Protein AF-A0AAD7BFR0-F1 (afdb_monomer)

Structure (mmCIF, N/CA/C/O backbone):
data_AF-A0AAD7BFR0-F1
#
_entry.id   AF-A0AAD7BFR0-F1
#
loop_
_atom_site.group_PDB
_atom_site.id
_atom_site.type_symbol
_atom_site.label_atom_id
_atom_site.label_alt_id
_atom_site.label_comp_id
_atom_site.label_asym_id
_atom_site.label_entity_id
_atom_site.label_seq_id
_atom_site.pdbx_PDB_ins_code
_atom_site.Cartn_x
_atom_site.Cartn_y
_atom_site.Cartn_z
_atom_site.occupancy
_atom_site.B_iso_or_equiv
_atom_site.auth_seq_id
_atom_site.auth_comp_id
_atom_site.auth_asym_id
_atom_site.auth_atom_id
_atom_site.pdbx_PDB_model_num
ATOM 1 N N . MET A 1 1 ? -24.317 -17.342 9.354 1.00 43.53 1 MET A N 1
ATOM 2 C CA . MET A 1 1 ? -25.085 -17.590 10.599 1.00 43.53 1 MET A CA 1
ATOM 3 C C . MET A 1 1 ? -25.913 -16.342 10.914 1.00 43.53 1 MET A C 1
ATOM 5 O O . MET A 1 1 ? -25.327 -15.284 11.089 1.00 43.53 1 MET A O 1
ATOM 9 N N . VAL A 1 2 ? -27.251 -16.396 10.896 1.00 43.66 2 VAL A N 1
ATOM 10 C CA . VAL A 1 2 ? -28.090 -15.191 11.086 1.00 43.66 2 VAL A CA 1
ATOM 11 C C . VAL A 1 2 ? -28.367 -14.989 12.577 1.00 43.66 2 VAL A C 1
ATOM 13 O O . VAL A 1 2 ? -29.248 -15.628 13.149 1.00 43.66 2 VAL A O 1
ATOM 16 N N . LEU A 1 3 ? -27.606 -14.103 13.222 1.00 51.78 3 LEU A N 1
ATOM 17 C CA . LEU A 1 3 ? -27.903 -13.646 14.581 1.00 51.78 3 LEU A CA 1
ATOM 18 C C . LEU A 1 3 ? -29.225 -12.865 14.570 1.00 51.78 3 LEU A C 1
ATOM 20 O O . LEU A 1 3 ? -29.354 -11.820 13.935 1.00 51.78 3 LEU A O 1
ATOM 24 N N . THR A 1 4 ? -30.236 -13.379 15.267 1.00 57.78 4 THR A N 1
ATOM 25 C CA . THR A 1 4 ? -31.529 -12.697 15.395 1.00 57.78 4 THR A CA 1
ATOM 26 C C . THR A 1 4 ? -31.375 -11.405 16.211 1.00 57.78 4 THR A C 1
ATOM 28 O O . THR A 1 4 ? -30.581 -11.338 17.151 1.00 57.78 4 THR A O 1
ATOM 31 N N . ARG A 1 5 ? -32.172 -10.365 15.905 1.00 54.28 5 ARG A N 1
ATOM 32 C CA . ARG A 1 5 ? -32.122 -9.038 16.573 1.00 54.28 5 ARG A CA 1
ATOM 33 C C . ARG A 1 5 ? -32.159 -9.089 18.115 1.00 54.28 5 ARG A C 1
ATOM 35 O O . ARG A 1 5 ? -31.715 -8.146 18.762 1.00 54.28 5 ARG A O 1
ATOM 42 N N . ARG A 1 6 ? -32.691 -10.162 18.717 1.00 55.69 6 ARG A N 1
ATOM 43 C CA . ARG A 1 6 ? -32.723 -10.364 20.179 1.00 55.69 6 ARG A CA 1
ATOM 44 C C . ARG A 1 6 ? -31.381 -10.823 20.759 1.00 55.69 6 ARG A C 1
ATOM 46 O O . ARG A 1 6 ? -31.025 -10.358 21.835 1.00 55.69 6 ARG A O 1
ATOM 53 N N . ALA A 1 7 ? -30.635 -11.672 20.052 1.00 59.72 7 ALA A N 1
ATOM 54 C CA . ALA A 1 7 ? -29.318 -12.137 20.491 1.00 59.72 7 ALA A CA 1
ATOM 55 C C . ALA A 1 7 ? -28.290 -10.993 20.491 1.00 59.72 7 ALA A C 1
ATOM 57 O O . ALA A 1 7 ? -27.501 -10.862 21.421 1.00 59.72 7 ALA A O 1
ATOM 58 N N . HIS A 1 8 ? -28.375 -10.096 19.504 1.00 58.53 8 HIS A N 1
ATOM 59 C CA . HIS A 1 8 ? -27.503 -8.923 19.388 1.00 58.53 8 HIS A CA 1
ATOM 60 C C . HIS A 1 8 ? -27.514 -8.027 20.640 1.00 58.53 8 HIS A C 1
ATOM 62 O O . HIS A 1 8 ? -26.460 -7.696 21.179 1.00 58.53 8 HIS A O 1
ATOM 68 N N . LYS A 1 9 ? -28.710 -7.697 21.146 1.00 60.41 9 LYS A N 1
ATOM 69 C CA . LYS A 1 9 ? -28.891 -6.817 22.313 1.00 60.41 9 LYS A CA 1
ATOM 70 C C . LYS A 1 9 ? -28.371 -7.428 23.620 1.00 60.41 9 LYS A C 1
ATOM 72 O O . LYS A 1 9 ? -28.088 -6.691 24.562 1.00 60.41 9 LYS A O 1
ATOM 77 N N . ALA A 1 10 ? -28.307 -8.759 23.690 1.00 61.97 10 ALA A N 1
ATOM 78 C CA . ALA A 1 10 ? -27.732 -9.481 24.819 1.00 61.97 10 ALA A CA 1
ATOM 79 C C . ALA A 1 10 ? -26.201 -9.491 24.725 1.00 61.97 10 ALA A C 1
ATOM 81 O O . ALA A 1 10 ? -25.536 -9.119 25.682 1.00 61.97 10 ALA A O 1
ATOM 82 N N . ILE A 1 11 ? -25.642 -9.803 23.554 1.00 64.00 11 ILE A N 1
ATOM 83 C CA . ILE A 1 11 ? -24.188 -9.871 23.345 1.00 64.00 11 ILE A CA 1
ATOM 84 C C . ILE A 1 11 ? -23.518 -8.514 23.612 1.00 64.00 11 ILE A C 1
ATOM 86 O O . ILE A 1 11 ? -22.564 -8.446 24.382 1.00 64.00 11 ILE A O 1
ATOM 90 N N . SER A 1 12 ? -24.068 -7.417 23.077 1.00 64.25 12 SER A N 1
ATOM 91 C CA . SER A 1 12 ? -23.489 -6.071 23.240 1.00 64.25 12 SER A CA 1
ATOM 92 C C . SER A 1 12 ? -23.556 -5.514 24.667 1.00 64.25 12 SER A C 1
ATOM 94 O O . SER A 1 12 ? -23.061 -4.423 24.919 1.00 64.25 12 SER A O 1
ATOM 96 N N . ARG A 1 13 ? -24.268 -6.187 25.579 1.00 68.94 13 ARG A N 1
ATOM 97 C CA . ARG A 1 13 ? -24.374 -5.801 26.995 1.00 68.94 13 ARG A CA 1
ATOM 98 C C . ARG A 1 13 ? -23.486 -6.638 27.910 1.00 68.94 13 ARG A C 1
ATOM 100 O O . ARG A 1 13 ? -23.301 -6.247 29.054 1.00 68.94 13 ARG A O 1
ATOM 107 N N . TRP A 1 14 ? -23.013 -7.788 27.436 1.00 76.75 14 TRP A N 1
ATOM 108 C CA . TRP A 1 14 ? -22.333 -8.787 28.262 1.00 76.75 14 TRP A CA 1
ATOM 109 C C . TRP A 1 14 ? -20.856 -8.953 27.909 1.00 76.75 14 TRP A C 1
ATOM 111 O O . TRP A 1 14 ? -20.096 -9.405 28.758 1.00 76.75 14 TRP A O 1
ATOM 121 N N . LEU A 1 15 ? -20.441 -8.583 26.694 1.00 82.31 15 LEU A N 1
ATOM 122 C CA . LEU A 1 15 ? -19.039 -8.639 26.287 1.00 82.31 15 LEU A CA 1
ATOM 123 C C . LEU A 1 15 ? -18.403 -7.240 26.286 1.00 82.31 15 LEU A C 1
ATOM 125 O O . LEU A 1 15 ? -19.016 -6.312 25.748 1.00 82.31 15 LEU A O 1
ATOM 129 N N . PRO A 1 16 ? -17.186 -7.086 26.845 1.00 88.88 16 PRO A N 1
ATOM 130 C CA . PRO A 1 16 ? -16.367 -5.891 26.662 1.00 88.88 16 PRO A CA 1
ATOM 131 C C . PRO A 1 16 ? -16.084 -5.610 25.182 1.00 88.88 16 PRO A C 1
ATOM 133 O O . PRO A 1 16 ? -16.036 -6.529 24.358 1.00 88.88 16 PRO A O 1
ATOM 136 N N . ASN A 1 17 ? -15.861 -4.338 24.843 1.00 84.62 17 ASN A N 1
ATOM 137 C CA . ASN A 1 17 ? -15.559 -3.937 23.468 1.00 84.62 17 ASN A CA 1
ATOM 138 C C . ASN A 1 17 ? -14.261 -4.577 22.958 1.00 84.62 17 ASN A C 1
ATOM 140 O O . ASN A 1 17 ? -14.191 -4.903 21.773 1.00 84.62 17 ASN A O 1
ATOM 144 N N . GLU A 1 18 ? -13.273 -4.806 23.830 1.00 86.56 18 GLU A N 1
ATOM 145 C CA . GLU A 1 18 ? -12.031 -5.490 23.460 1.00 86.56 18 GLU A CA 1
ATOM 146 C C . GLU A 1 18 ? -12.321 -6.920 22.988 1.00 86.56 18 GLU A C 1
ATOM 148 O O . GLU A 1 18 ? -11.915 -7.309 21.898 1.00 86.56 18 GLU A O 1
ATOM 153 N N . THR A 1 19 ? -13.138 -7.670 23.732 1.00 86.94 19 THR A N 1
ATOM 154 C CA . THR A 1 19 ? -13.506 -9.046 23.365 1.00 86.94 19 THR A CA 1
ATOM 155 C C . THR A 1 19 ? -14.311 -9.099 22.066 1.00 86.94 19 THR A C 1
ATOM 157 O O . THR A 1 19 ? -14.138 -10.006 21.256 1.00 86.94 19 THR A O 1
ATOM 160 N N . ILE A 1 20 ? -15.194 -8.124 21.829 1.00 84.56 20 ILE A N 1
ATOM 161 C CA . ILE A 1 20 ? -15.938 -8.040 20.563 1.00 84.56 20 ILE A CA 1
ATOM 162 C C . ILE A 1 20 ? -14.978 -7.752 19.402 1.00 84.56 20 ILE A C 1
ATOM 164 O O . ILE A 1 20 ? -15.105 -8.367 18.348 1.00 84.56 20 ILE A O 1
ATOM 168 N N . THR A 1 21 ? -14.008 -6.861 19.605 1.00 84.00 21 THR A N 1
ATOM 169 C CA . THR A 1 21 ? -12.956 -6.543 18.626 1.00 84.00 21 THR A CA 1
ATOM 170 C C . THR A 1 21 ? -12.149 -7.789 18.264 1.00 84.00 21 THR A C 1
ATOM 172 O O . THR A 1 21 ? -11.999 -8.080 17.081 1.00 84.00 21 THR A O 1
ATOM 175 N N . GLU A 1 22 ? -11.708 -8.571 19.251 1.00 85.56 22 GLU A N 1
ATOM 176 C CA . GLU A 1 22 ? -10.972 -9.826 19.028 1.00 85.56 22 GLU A CA 1
ATOM 177 C C . GLU A 1 22 ? -11.792 -10.845 18.222 1.00 85.56 22 GLU A C 1
ATOM 179 O O . GLU A 1 22 ? -11.291 -11.449 17.274 1.00 85.56 22 GLU A O 1
ATOM 184 N N . ILE A 1 23 ? -13.084 -10.997 18.539 1.00 84.69 23 ILE A N 1
ATOM 185 C CA . ILE A 1 23 ? -13.992 -11.880 17.788 1.00 84.69 23 ILE A CA 1
ATOM 186 C C . ILE A 1 23 ? -14.127 -11.416 16.333 1.00 84.69 23 ILE A C 1
ATOM 188 O O . ILE A 1 23 ? -14.134 -12.238 15.419 1.00 84.69 23 ILE A O 1
ATOM 192 N N . VAL A 1 24 ? -14.247 -10.105 16.110 1.00 84.75 24 VAL A N 1
ATOM 193 C CA . VAL A 1 24 ? -14.344 -9.528 14.765 1.00 84.75 24 VAL A CA 1
ATOM 194 C C . VAL A 1 24 ? -13.047 -9.746 13.986 1.00 84.75 24 VAL A C 1
ATOM 196 O O . VAL A 1 24 ? -13.112 -10.135 12.823 1.00 84.75 24 VAL A O 1
ATOM 199 N N . GLN A 1 25 ? -11.885 -9.546 14.614 1.00 80.50 25 GLN A N 1
ATOM 200 C CA . GLN A 1 25 ? -10.578 -9.778 13.991 1.00 80.50 25 GLN A CA 1
ATOM 201 C C . GLN A 1 25 ? -10.378 -11.243 13.593 1.00 80.50 25 GLN A C 1
ATOM 203 O O . GLN A 1 25 ? -9.805 -11.514 12.542 1.00 80.50 25 GLN A O 1
ATOM 208 N N . ALA A 1 26 ? -10.885 -12.180 14.395 1.00 81.88 26 ALA A N 1
ATOM 209 C CA . ALA A 1 26 ? -10.831 -13.607 14.090 1.00 81.88 26 ALA A CA 1
ATOM 210 C C . ALA A 1 26 ? -11.825 -14.044 12.993 1.00 81.88 26 ALA A C 1
ATOM 212 O O . ALA A 1 26 ? -11.711 -15.152 12.466 1.00 81.88 26 ALA A O 1
ATOM 213 N N . ALA A 1 27 ? -12.818 -13.215 12.654 1.00 81.50 27 ALA A N 1
ATOM 214 C CA . ALA A 1 27 ? -13.827 -13.547 11.655 1.00 81.50 27 ALA A CA 1
ATOM 215 C C . ALA A 1 27 ? -13.325 -13.286 10.218 1.00 81.50 27 ALA A C 1
ATOM 217 O O . ALA A 1 27 ? -12.605 -12.313 9.990 1.00 81.50 27 ALA A O 1
ATOM 218 N N . PRO A 1 28 ? -13.757 -14.077 9.215 1.00 77.12 28 PRO A N 1
ATOM 219 C CA . PRO A 1 28 ? -13.479 -13.794 7.805 1.00 77.12 28 PRO A CA 1
ATOM 220 C C . PRO A 1 28 ? -14.002 -12.417 7.368 1.00 77.12 28 PRO A C 1
ATOM 222 O O . PRO A 1 28 ? -15.049 -11.970 7.842 1.00 77.12 28 PRO A O 1
ATOM 225 N N . ARG A 1 29 ? -13.353 -11.766 6.390 1.00 69.88 29 ARG A N 1
ATOM 226 C CA . ARG A 1 29 ? -13.772 -10.438 5.884 1.00 69.88 29 ARG A CA 1
ATOM 227 C C . ARG A 1 29 ? -15.240 -10.372 5.442 1.00 69.88 29 ARG A C 1
ATOM 229 O O . ARG A 1 29 ? -15.917 -9.379 5.706 1.00 69.88 29 ARG A O 1
ATOM 236 N N . SER A 1 30 ? -15.760 -11.425 4.808 1.00 72.94 30 SER A N 1
ATOM 237 C CA . SER A 1 30 ? -17.178 -11.513 4.415 1.00 72.94 30 SER A CA 1
ATOM 238 C C . SER A 1 30 ? -18.128 -11.419 5.615 1.00 72.94 30 SER A C 1
ATOM 240 O O . SER A 1 30 ? -19.201 -10.807 5.542 1.00 72.94 30 SER A O 1
ATOM 242 N N . ASP A 1 31 ? -17.714 -11.997 6.740 1.00 78.62 31 ASP A N 1
ATOM 243 C CA . ASP A 1 31 ? -18.473 -12.011 7.983 1.00 78.62 31 ASP A CA 1
ATOM 244 C C . ASP A 1 31 ? -18.313 -10.682 8.721 1.00 78.62 31 ASP A C 1
ATOM 246 O O . ASP A 1 31 ? -19.308 -10.144 9.200 1.00 78.62 31 ASP A O 1
ATOM 250 N N . GLN A 1 32 ? -17.121 -10.080 8.717 1.00 80.31 32 GLN A N 1
ATOM 251 C CA . GLN A 1 32 ? -16.894 -8.722 9.226 1.00 80.31 32 GLN A CA 1
ATOM 252 C C . GLN A 1 32 ? -17.794 -7.692 8.516 1.00 80.31 32 GLN A C 1
ATOM 254 O O . GLN A 1 32 ? -18.501 -6.923 9.169 1.00 80.31 32 GLN A O 1
ATOM 259 N N . ALA A 1 33 ? -17.868 -7.731 7.180 1.00 74.50 33 ALA A N 1
ATOM 260 C CA . ALA A 1 33 ? -18.763 -6.870 6.401 1.00 74.50 33 ALA A CA 1
ATOM 261 C C . ALA A 1 33 ? -20.246 -7.101 6.748 1.00 74.50 33 ALA A C 1
ATOM 263 O O . ALA A 1 33 ? -21.051 -6.163 6.789 1.00 74.50 33 ALA A O 1
ATOM 264 N N . SER A 1 34 ? -20.613 -8.349 7.042 1.00 78.12 34 SER A N 1
ATOM 265 C CA . SER A 1 34 ? -21.954 -8.697 7.512 1.00 78.12 34 SER A CA 1
ATOM 266 C C . SER A 1 34 ? -22.220 -8.154 8.923 1.00 78.12 34 SER A C 1
ATOM 268 O O . SER A 1 34 ? -23.307 -7.628 9.176 1.00 78.12 34 SER A O 1
ATOM 270 N N . LEU A 1 35 ? -21.230 -8.199 9.822 1.00 80.50 35 LEU A N 1
ATOM 271 C CA . LEU A 1 35 ? -21.302 -7.663 11.185 1.00 80.50 35 LEU A CA 1
ATOM 272 C C . LEU A 1 35 ? -21.476 -6.137 11.199 1.00 80.50 35 LEU A C 1
ATOM 274 O O . LEU A 1 35 ? -22.292 -5.637 11.977 1.00 80.50 35 LEU A O 1
ATOM 278 N N . CYS A 1 36 ? -20.853 -5.400 10.271 1.00 77.25 36 CYS A N 1
ATOM 279 C CA . CYS A 1 36 ? -21.070 -3.953 10.092 1.00 77.25 36 CYS A CA 1
ATOM 280 C C . CYS A 1 36 ? -22.551 -3.572 9.882 1.00 77.25 36 CYS A C 1
ATOM 282 O O . CYS A 1 36 ? -22.977 -2.448 10.181 1.00 77.25 36 CYS A O 1
ATOM 284 N N . ARG A 1 37 ? -23.362 -4.501 9.357 1.00 77.75 37 ARG A N 1
ATOM 285 C CA . ARG A 1 37 ? -24.797 -4.298 9.099 1.00 77.75 37 ARG A CA 1
ATOM 286 C C . ARG A 1 37 ? -25.678 -4.644 10.302 1.00 77.75 37 ARG A C 1
ATOM 288 O O . ARG A 1 37 ? -26.852 -4.277 10.307 1.00 77.75 37 ARG A O 1
ATOM 295 N N . VAL A 1 38 ? -25.139 -5.319 11.321 1.00 80.62 38 VAL A N 1
ATOM 296 C CA . VAL A 1 38 ? -25.904 -5.808 12.480 1.00 80.62 38 VAL A CA 1
ATOM 297 C C . VAL A 1 38 ? -26.273 -4.672 13.434 1.00 80.62 38 VAL A C 1
ATOM 299 O O . VAL A 1 38 ? -27.424 -4.584 13.865 1.00 80.62 38 VAL A O 1
ATOM 302 N N . SER A 1 39 ? -25.326 -3.792 13.773 1.00 81.94 39 SER A N 1
ATOM 303 C CA . SER A 1 39 ? -25.583 -2.637 14.641 1.00 81.94 39 SER A CA 1
ATOM 304 C C . SER A 1 39 ? -24.537 -1.541 14.509 1.00 81.94 39 SER A C 1
ATOM 306 O O . SER A 1 39 ? -23.470 -1.765 13.949 1.00 81.94 39 SER A O 1
ATOM 308 N N . LYS A 1 40 ? -24.821 -0.373 15.104 1.00 80.00 40 LYS A N 1
ATOM 309 C CA . LYS A 1 40 ? -23.851 0.722 15.208 1.00 80.00 40 LYS A CA 1
ATOM 310 C C . LYS A 1 40 ? -22.571 0.296 15.940 1.00 80.00 40 LYS A C 1
ATOM 312 O O . LYS A 1 40 ? -21.505 0.499 15.401 1.00 80.00 40 LYS A O 1
ATOM 317 N N . LEU A 1 41 ? -22.669 -0.376 17.093 1.00 83.56 41 LEU A N 1
ATOM 318 C CA . LEU A 1 41 ? -21.483 -0.859 17.821 1.00 83.56 41 LEU A CA 1
ATOM 319 C C . LEU A 1 41 ? -20.598 -1.775 16.961 1.00 83.56 41 LEU A C 1
ATOM 321 O O . LEU A 1 41 ? -19.399 -1.554 16.879 1.00 83.56 41 LEU A O 1
ATOM 325 N N . PHE A 1 42 ? -21.183 -2.786 16.306 1.00 82.19 42 PHE A N 1
ATOM 326 C CA . PHE A 1 42 ? -20.401 -3.659 15.430 1.00 82.19 42 PHE A CA 1
ATOM 327 C C . PHE A 1 42 ? -19.837 -2.884 14.250 1.00 82.19 42 PHE A C 1
ATOM 329 O O . PHE A 1 42 ? -18.696 -3.107 13.899 1.00 82.19 42 PHE A O 1
ATOM 336 N N . ARG A 1 43 ? -20.581 -1.941 13.673 1.00 77.25 43 ARG A N 1
ATOM 337 C CA . ARG A 1 43 ? -20.056 -1.060 12.631 1.00 77.25 43 ARG A CA 1
ATOM 338 C C . ARG A 1 43 ? -18.847 -0.255 13.110 1.00 77.25 43 ARG A C 1
ATOM 340 O O . ARG A 1 43 ? -17.822 -0.294 12.448 1.00 77.25 43 ARG A O 1
ATOM 347 N N . ASP A 1 44 ? -18.950 0.406 14.257 1.00 77.44 44 ASP A N 1
ATOM 348 C CA . ASP A 1 44 ? -17.897 1.261 14.812 1.00 77.44 44 ASP A CA 1
ATOM 349 C C . ASP A 1 44 ? -16.628 0.449 15.154 1.00 77.44 44 ASP A C 1
ATOM 351 O O . ASP A 1 44 ? -15.522 0.955 15.002 1.00 77.44 44 ASP A O 1
ATOM 355 N N . LEU A 1 45 ? -16.773 -0.821 15.558 1.00 80.50 45 LEU A N 1
ATOM 356 C CA . LEU A 1 45 ? -15.646 -1.722 15.840 1.00 80.50 45 LEU A CA 1
ATOM 357 C C . LEU A 1 45 ? -15.105 -2.434 14.587 1.00 80.50 45 LEU A C 1
ATOM 359 O O . LEU A 1 45 ? -13.899 -2.594 14.443 1.00 80.50 45 LEU A O 1
ATOM 363 N N . CYS A 1 46 ? -15.980 -2.874 13.677 1.00 77.75 46 CYS A N 1
ATOM 364 C CA . CYS A 1 46 ? -15.611 -3.660 12.497 1.00 77.75 46 CYS A CA 1
ATOM 365 C C . CYS A 1 46 ? -15.071 -2.794 11.365 1.00 77.75 46 CYS A C 1
ATOM 367 O O . CYS A 1 46 ? -14.205 -3.266 10.643 1.00 77.75 46 CYS A O 1
ATOM 369 N N . LEU A 1 47 ? -15.570 -1.567 11.171 1.00 69.00 47 LEU A N 1
ATOM 370 C CA . LEU A 1 47 ? -15.130 -0.718 10.060 1.00 69.00 47 LEU A CA 1
ATOM 371 C C . LEU A 1 47 ? -13.618 -0.438 10.105 1.00 69.00 47 LEU A C 1
ATOM 373 O O . LEU A 1 47 ? -12.973 -0.699 9.090 1.00 69.00 47 LEU A O 1
ATOM 377 N N . PRO A 1 48 ? -13.021 -0.007 11.237 1.00 68.12 48 PRO A N 1
ATOM 378 C CA . PRO A 1 48 ? -11.577 0.202 11.304 1.00 68.12 48 PRO A CA 1
ATOM 379 C C . PRO A 1 48 ? -10.783 -1.068 11.006 1.00 68.12 48 PRO A C 1
ATOM 381 O O . PRO A 1 48 ? -9.724 -0.985 10.410 1.00 68.12 48 PRO A O 1
ATOM 384 N N . ILE A 1 49 ? -11.299 -2.246 11.378 1.00 70.75 49 ILE A N 1
ATOM 385 C CA . ILE A 1 49 ? -10.650 -3.542 11.123 1.00 70.75 49 ILE A CA 1
ATOM 386 C C . ILE A 1 49 ? -10.766 -3.923 9.642 1.00 70.75 49 ILE A C 1
ATOM 388 O O . ILE A 1 49 ? -9.774 -4.289 9.016 1.00 70.75 49 ILE A O 1
ATOM 392 N N . LEU A 1 50 ? -11.970 -3.815 9.079 1.00 66.00 50 LEU A N 1
ATOM 393 C CA . LEU A 1 50 ? -12.296 -4.216 7.713 1.00 66.00 50 LEU A CA 1
ATOM 394 C C . LEU A 1 50 ? -11.547 -3.363 6.684 1.00 66.00 50 LEU A C 1
ATOM 396 O O . LEU A 1 50 ? -11.069 -3.894 5.686 1.00 66.00 50 LEU A O 1
ATOM 400 N N . TYR A 1 51 ? -11.435 -2.059 6.949 1.00 64.38 51 TYR A N 1
ATOM 401 C CA . TYR A 1 51 ? -10.761 -1.090 6.084 1.00 64.38 51 TYR A CA 1
ATOM 402 C C . TYR A 1 51 ? -9.311 -0.815 6.493 1.00 64.38 51 TYR A C 1
ATOM 404 O O . TYR A 1 51 ? -8.639 -0.016 5.845 1.00 64.38 51 TYR A O 1
ATOM 412 N N . ARG A 1 52 ? -8.792 -1.517 7.512 1.00 63.34 52 ARG A N 1
ATOM 413 C CA . ARG A 1 52 ? -7.375 -1.448 7.891 1.00 63.34 52 ARG A CA 1
ATOM 414 C C . ARG A 1 52 ? -6.454 -1.881 6.760 1.00 63.34 52 ARG A C 1
ATOM 416 O O . ARG A 1 52 ? -5.336 -1.389 6.664 1.00 63.34 52 ARG A O 1
ATOM 423 N N . VAL A 1 53 ? -6.909 -2.858 5.980 1.00 61.69 53 VAL A N 1
ATOM 424 C CA . VAL A 1 53 ? -6.213 -3.422 4.827 1.00 61.69 53 VAL A CA 1
ATOM 425 C C . VAL A 1 53 ? -7.213 -3.429 3.678 1.00 61.69 53 VAL A C 1
ATOM 427 O O . VAL A 1 53 ? -8.187 -4.184 3.724 1.00 61.69 53 VAL A O 1
ATOM 430 N N . VAL A 1 54 ? -6.996 -2.592 2.668 1.00 64.31 54 VAL A N 1
ATOM 431 C CA . VAL A 1 54 ? -7.845 -2.537 1.470 1.00 64.31 54 VAL A CA 1
ATOM 432 C C . VAL A 1 54 ? -7.109 -3.193 0.314 1.00 64.31 54 VAL A C 1
ATOM 434 O O . VAL A 1 54 ? -6.027 -2.743 -0.040 1.00 64.31 54 VAL A O 1
ATOM 437 N N . GLU A 1 55 ? -7.701 -4.231 -0.269 1.00 63.16 55 GLU A N 1
ATOM 438 C CA . GLU A 1 55 ? -7.208 -4.874 -1.488 1.00 63.16 55 GLU A CA 1
ATOM 439 C C . GLU A 1 55 ? -7.982 -4.330 -2.686 1.00 63.16 55 GLU A C 1
ATOM 441 O O . GLU A 1 55 ? -9.213 -4.389 -2.727 1.00 63.16 55 GLU A O 1
ATOM 446 N N . LEU A 1 56 ? -7.258 -3.764 -3.644 1.00 62.88 56 LEU A N 1
ATOM 447 C CA . LEU A 1 56 ? -7.815 -3.244 -4.882 1.00 62.88 56 LEU A CA 1
ATOM 448 C C . LEU A 1 56 ? -7.231 -4.034 -6.044 1.00 62.88 56 LEU A C 1
ATOM 450 O O . LEU A 1 56 ? -6.019 -4.047 -6.234 1.00 62.88 56 LEU A O 1
ATOM 454 N N . GLU A 1 57 ? -8.092 -4.651 -6.839 1.00 61.81 57 GLU A N 1
ATOM 455 C CA . GLU A 1 57 ? -7.714 -5.168 -8.150 1.00 61.81 57 GLU A CA 1
ATOM 456 C C . GLU A 1 57 ? -8.137 -4.136 -9.198 1.00 61.81 57 GLU A C 1
ATOM 458 O O . GLU A 1 57 ? -9.310 -3.758 -9.268 1.00 61.81 57 GLU A O 1
ATOM 463 N N . ALA A 1 58 ? -7.176 -3.606 -9.957 1.00 58.66 58 ALA A N 1
ATOM 464 C CA . ALA A 1 58 ? -7.468 -2.710 -11.071 1.00 58.66 58 ALA A CA 1
ATOM 465 C C . ALA A 1 58 ? -7.342 -3.462 -12.392 1.00 58.66 58 ALA A C 1
ATOM 467 O O . ALA A 1 58 ? -6.260 -3.954 -12.721 1.00 58.66 58 ALA A O 1
ATOM 468 N N . ASP A 1 59 ? -8.430 -3.452 -13.160 1.00 62.06 59 ASP A N 1
ATOM 469 C CA . ASP A 1 59 ? -8.478 -3.983 -14.516 1.00 62.06 59 ASP A CA 1
ATOM 470 C C . ASP A 1 59 ? -8.372 -2.859 -15.556 1.00 62.06 59 ASP A C 1
ATOM 472 O O . ASP A 1 59 ? -8.842 -1.735 -15.354 1.00 62.06 59 ASP A O 1
ATOM 476 N N . ALA A 1 60 ? -7.822 -3.176 -16.731 1.00 52.44 60 ALA A N 1
ATOM 477 C CA . ALA A 1 60 ? -7.647 -2.221 -17.830 1.00 52.44 60 ALA A CA 1
ATOM 478 C C . ALA A 1 60 ? -8.957 -1.647 -18.410 1.00 52.44 60 ALA A C 1
ATOM 480 O O . ALA A 1 60 ? -8.928 -0.671 -19.158 1.00 52.44 60 ALA A O 1
ATOM 481 N N . SER A 1 61 ? -10.114 -2.212 -18.051 1.00 53.00 61 SER A N 1
ATOM 482 C CA . SER A 1 61 ? -11.432 -1.672 -18.403 1.00 53.00 61 SER A CA 1
ATOM 483 C C . SER A 1 61 ? -11.888 -0.520 -17.505 1.00 53.00 61 SER A C 1
ATOM 485 O O . SER A 1 61 ? -12.907 0.110 -17.792 1.00 53.00 61 SER A O 1
ATOM 487 N N . VAL A 1 62 ? -11.185 -0.245 -16.403 1.00 49.41 62 VAL A N 1
ATOM 488 C CA . VAL A 1 62 ? -11.634 0.720 -15.400 1.00 49.41 62 VAL A CA 1
ATOM 489 C C . VAL A 1 62 ? -11.121 2.114 -15.764 1.00 49.41 62 VAL A C 1
ATOM 491 O O . VAL A 1 62 ? -10.153 2.622 -15.206 1.00 49.41 62 VAL A O 1
ATOM 494 N N . ALA A 1 63 ? -11.815 2.763 -16.701 1.00 44.81 63 ALA A N 1
ATOM 495 C CA . ALA A 1 63 ? -11.599 4.170 -17.060 1.00 44.81 63 ALA A CA 1
ATOM 496 C C . ALA A 1 63 ? -11.826 5.147 -15.884 1.00 44.81 63 ALA A C 1
ATOM 498 O O . ALA A 1 63 ? -11.526 6.331 -16.007 1.00 44.81 63 ALA A O 1
ATOM 499 N N . ASP A 1 64 ? -12.339 4.656 -14.752 1.00 53.81 64 ASP A N 1
ATOM 500 C CA . ASP A 1 64 ? -12.739 5.466 -13.608 1.00 53.81 64 ASP A CA 1
ATOM 501 C C . ASP A 1 64 ? -12.308 4.820 -12.279 1.00 53.81 64 ASP A C 1
ATOM 503 O O . ASP A 1 64 ? -13.088 4.667 -11.343 1.00 53.81 64 ASP A O 1
ATOM 507 N N . PHE A 1 65 ? -11.044 4.388 -12.183 1.00 51.78 65 PHE A N 1
ATOM 508 C CA . PHE A 1 65 ? -10.525 3.718 -10.980 1.00 51.78 65 PHE A CA 1
ATOM 509 C C . PHE A 1 65 ? -10.660 4.598 -9.728 1.00 51.78 65 PHE A C 1
ATOM 511 O O . PHE A 1 65 ? -10.923 4.099 -8.637 1.00 51.78 65 PHE A O 1
ATOM 518 N N . GLY A 1 66 ? -10.576 5.925 -9.890 1.00 47.75 66 GLY A N 1
ATOM 519 C CA . GLY A 1 66 ? -10.910 6.881 -8.834 1.00 47.75 66 GLY A CA 1
ATOM 520 C C . GLY A 1 66 ? -12.347 6.719 -8.341 1.00 47.75 66 GLY A C 1
ATOM 521 O O . GLY A 1 66 ? -12.570 6.644 -7.136 1.00 47.75 66 GLY A O 1
ATOM 522 N N . ALA A 1 67 ? -13.307 6.560 -9.254 1.00 49.31 67 ALA A N 1
ATOM 523 C CA . ALA A 1 67 ? -14.681 6.243 -8.902 1.00 49.31 67 ALA A CA 1
ATOM 524 C C . ALA A 1 67 ? -14.811 4.851 -8.276 1.00 49.31 67 ALA A C 1
ATOM 526 O O . ALA A 1 67 ? -15.608 4.736 -7.370 1.00 49.31 67 ALA A O 1
ATOM 527 N N . THR A 1 68 ? -14.032 3.829 -8.652 1.00 53.81 68 THR A N 1
ATOM 528 C CA . THR A 1 68 ? -14.087 2.488 -8.023 1.00 53.81 68 THR A CA 1
ATOM 529 C C . THR A 1 68 ? -13.532 2.466 -6.595 1.00 53.81 68 THR A C 1
ATOM 531 O O . THR A 1 68 ? -14.142 1.880 -5.699 1.00 53.81 68 THR A O 1
ATOM 534 N N . VAL A 1 69 ? -12.416 3.159 -6.346 1.00 50.12 69 VAL A N 1
ATOM 535 C CA . VAL A 1 69 ? -11.859 3.351 -4.994 1.00 50.12 69 VAL A CA 1
ATOM 536 C C . VAL A 1 69 ? -12.845 4.118 -4.111 1.00 50.12 69 VAL A C 1
ATOM 538 O O . VAL A 1 69 ? -13.052 3.750 -2.957 1.00 50.12 69 VAL A O 1
ATOM 541 N N . LEU A 1 70 ? -13.518 5.131 -4.668 1.00 48.75 70 LEU A N 1
ATOM 542 C CA . LEU A 1 70 ? -14.541 5.916 -3.971 1.00 48.75 70 LEU A CA 1
ATOM 543 C C . LEU A 1 70 ? -15.906 5.191 -3.875 1.00 48.75 70 LEU A C 1
ATOM 545 O O . LEU A 1 70 ? -16.621 5.356 -2.890 1.00 48.75 70 LEU A O 1
ATOM 549 N N . SER A 1 71 ? -16.272 4.353 -4.852 1.00 47.81 71 SER A N 1
ATOM 550 C CA . SER A 1 71 ? -17.543 3.608 -4.939 1.00 47.81 71 SER A CA 1
ATOM 551 C C . SER A 1 71 ? -17.514 2.283 -4.197 1.00 47.81 71 SER A C 1
ATOM 553 O O . SER A 1 71 ? -18.569 1.704 -3.959 1.00 47.81 71 SER A O 1
ATOM 555 N N . ASN A 1 72 ? -16.345 1.852 -3.723 1.00 50.91 72 ASN A N 1
ATOM 556 C CA . ASN A 1 72 ? -16.249 1.006 -2.538 1.00 50.91 72 ASN A CA 1
ATOM 557 C C . ASN A 1 72 ? -16.675 1.774 -1.257 1.00 50.91 72 ASN A C 1
ATOM 559 O O . ASN A 1 72 ? -16.218 1.453 -0.169 1.00 50.91 72 ASN A O 1
ATOM 563 N N . ALA A 1 73 ? -17.525 2.809 -1.385 1.00 39.22 73 ALA A N 1
ATOM 564 C CA . ALA A 1 73 ? -18.743 3.170 -0.631 1.00 39.22 73 ALA A CA 1
ATOM 565 C C . ALA A 1 73 ? -18.754 3.076 0.907 1.00 39.22 73 ALA A C 1
ATOM 567 O O . ALA A 1 73 ? -19.814 3.142 1.527 1.00 39.22 73 ALA A O 1
ATOM 568 N N . ALA A 1 74 ? -17.600 2.982 1.548 1.00 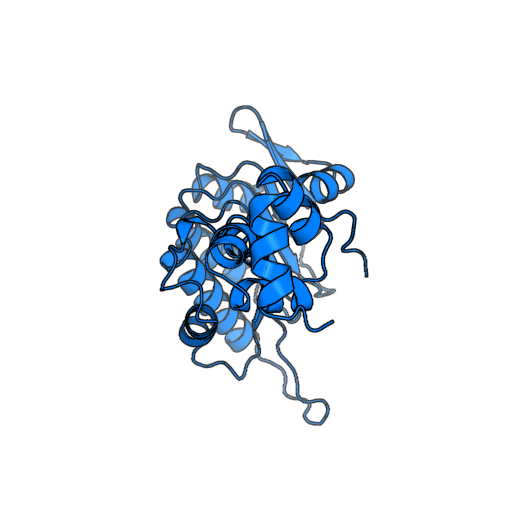43.19 74 ALA A N 1
ATOM 569 C CA . ALA A 1 74 ? -17.443 3.124 2.991 1.00 43.19 74 ALA A CA 1
ATOM 570 C C . ALA A 1 74 ? -16.336 4.115 3.368 1.00 43.19 74 ALA A C 1
ATOM 572 O O . ALA A 1 74 ? -16.240 4.498 4.530 1.00 43.19 74 ALA A O 1
ATOM 573 N N . LEU A 1 75 ? -15.534 4.556 2.395 1.00 47.25 75 LEU A N 1
ATOM 574 C CA . LEU A 1 75 ? -14.398 5.447 2.614 1.00 47.25 75 LEU A CA 1
ATOM 575 C C . LEU A 1 75 ? -14.801 6.929 2.723 1.00 47.25 75 LEU A C 1
ATOM 577 O O . LEU A 1 75 ? -14.156 7.682 3.442 1.00 47.25 75 LEU A O 1
ATOM 581 N N . THR A 1 76 ? -15.890 7.355 2.076 1.00 45.84 76 THR A N 1
ATOM 582 C CA . THR A 1 76 ? -16.315 8.769 2.063 1.00 45.84 76 THR A CA 1
ATOM 583 C C . THR A 1 76 ? -17.164 9.183 3.268 1.00 45.84 76 THR A C 1
ATOM 585 O O . THR A 1 76 ? -17.107 10.340 3.669 1.00 45.84 76 THR A O 1
ATOM 588 N N . ASP A 1 77 ? -17.919 8.257 3.872 1.00 41.81 77 ASP A N 1
ATOM 589 C CA . ASP A 1 77 ? -18.861 8.574 4.963 1.00 41.81 77 ASP A CA 1
ATOM 590 C C . ASP A 1 77 ? -18.256 8.433 6.374 1.00 41.81 77 ASP A C 1
ATOM 592 O O . ASP A 1 77 ? -18.833 8.938 7.338 1.00 41.81 77 ASP A O 1
ATOM 596 N N . TYR A 1 78 ? -17.110 7.754 6.521 1.00 46.16 78 TYR A N 1
ATOM 597 C CA . TYR A 1 78 ? -16.553 7.369 7.831 1.00 46.16 78 TYR A CA 1
ATOM 598 C C . TYR A 1 78 ? -15.111 7.831 8.093 1.00 46.16 78 TYR A C 1
ATOM 600 O O . TYR A 1 78 ? -14.553 7.501 9.137 1.00 46.16 78 TYR A O 1
ATOM 608 N N . GLY A 1 79 ? -14.552 8.660 7.207 1.00 50.03 79 GLY A N 1
ATOM 609 C CA . GLY A 1 79 ? -13.215 9.234 7.353 1.00 50.03 79 GLY A CA 1
ATOM 610 C C . GLY A 1 79 ? -12.138 8.334 6.750 1.00 50.03 79 GLY A C 1
ATOM 611 O O . GLY A 1 79 ? -11.917 7.209 7.189 1.00 50.03 79 GLY A O 1
ATOM 612 N N . LEU A 1 80 ? -11.445 8.868 5.746 1.00 53.22 80 LEU A N 1
ATOM 613 C CA . LEU A 1 80 ? -10.322 8.238 5.039 1.00 53.22 80 LEU A CA 1
ATOM 614 C C . LEU A 1 80 ? -9.113 7.970 5.964 1.00 53.22 80 LEU A C 1
ATOM 616 O O . LEU A 1 80 ? -8.213 7.216 5.608 1.00 53.22 80 LEU A O 1
ATOM 620 N N . ASP A 1 81 ? -9.135 8.535 7.174 1.00 55.19 81 ASP A N 1
ATOM 621 C CA . ASP A 1 81 ? -8.074 8.478 8.183 1.00 55.19 81 ASP A CA 1
ATOM 622 C C . ASP A 1 81 ? -7.908 7.094 8.836 1.00 55.19 81 ASP A C 1
ATOM 624 O O . ASP A 1 81 ? -6.885 6.831 9.462 1.00 55.19 81 ASP A O 1
ATOM 628 N N . ALA A 1 82 ? -8.899 6.200 8.714 1.00 54.28 82 ALA A N 1
ATOM 629 C CA . ALA A 1 82 ? -8.848 4.862 9.316 1.00 54.28 82 ALA A CA 1
ATOM 630 C C . ALA A 1 82 ? -8.099 3.818 8.461 1.00 54.28 82 ALA A C 1
ATOM 632 O O . ALA A 1 82 ? -7.859 2.701 8.926 1.00 54.28 82 ALA A O 1
ATOM 633 N N . VAL A 1 83 ? -7.751 4.148 7.212 1.00 56.41 83 VAL A N 1
ATOM 634 C CA . VAL A 1 83 ? -7.048 3.229 6.308 1.00 56.41 83 VAL A CA 1
ATOM 635 C C . VAL A 1 83 ? -5.552 3.276 6.590 1.00 56.41 83 VAL A C 1
ATOM 637 O O . VAL A 1 83 ? -4.856 4.212 6.204 1.00 56.41 83 VAL A O 1
ATOM 640 N N . GLU A 1 84 ? -5.042 2.240 7.251 1.00 61.25 84 GLU A N 1
ATOM 641 C CA . GLU A 1 84 ? -3.617 2.143 7.577 1.00 61.25 84 GLU A CA 1
ATOM 642 C C . GLU A 1 84 ? -2.810 1.449 6.474 1.00 61.25 84 GLU A C 1
ATOM 644 O O . GLU A 1 84 ? -1.673 1.838 6.216 1.00 61.25 84 GLU A O 1
ATOM 649 N N . ASN A 1 85 ? -3.374 0.434 5.815 1.00 58.69 85 ASN A N 1
ATOM 650 C CA . ASN A 1 85 ? -2.671 -0.391 4.838 1.00 58.69 85 ASN A CA 1
ATOM 651 C C . ASN A 1 85 ? -3.502 -0.560 3.563 1.00 58.69 85 ASN A C 1
ATOM 653 O O . ASN A 1 85 ? -4.700 -0.845 3.603 1.00 58.69 85 ASN A O 1
ATOM 657 N N . ILE A 1 86 ? -2.849 -0.428 2.416 1.00 63.78 86 ILE A N 1
ATOM 658 C CA . ILE A 1 86 ? -3.465 -0.596 1.104 1.00 63.78 86 ILE A CA 1
ATOM 659 C C . ILE A 1 86 ? -2.612 -1.556 0.297 1.00 63.78 86 ILE A C 1
ATOM 661 O O . ILE A 1 86 ? -1.403 -1.371 0.170 1.00 63.78 86 ILE A O 1
ATOM 665 N N . PHE A 1 87 ? -3.266 -2.554 -0.277 1.00 59.31 87 PHE A N 1
ATOM 666 C CA . PHE A 1 87 ? -2.715 -3.458 -1.264 1.00 59.31 87 PHE A CA 1
ATOM 667 C C . PHE A 1 87 ? -3.415 -3.220 -2.598 1.00 59.31 87 PHE A C 1
ATOM 669 O O . PHE A 1 87 ? -4.642 -3.211 -2.674 1.00 59.31 87 PHE A O 1
ATOM 676 N N . VAL A 1 88 ? -2.646 -3.040 -3.663 1.00 63.81 88 VAL A N 1
ATOM 677 C CA . VAL A 1 88 ? -3.189 -2.893 -5.009 1.00 63.81 88 VAL A CA 1
ATOM 678 C C . VAL A 1 88 ? -2.533 -3.890 -5.945 1.00 63.81 88 VAL A C 1
ATOM 680 O O . VAL A 1 88 ? -1.343 -3.787 -6.236 1.00 63.81 88 VAL A O 1
ATOM 683 N N . GLY A 1 89 ? -3.330 -4.826 -6.448 1.00 57.56 89 GLY A N 1
ATOM 684 C CA . GLY A 1 89 ? -2.987 -5.661 -7.588 1.00 57.56 89 GLY A CA 1
ATOM 685 C C . GLY A 1 89 ? -3.381 -4.956 -8.882 1.00 57.56 89 GLY A C 1
ATOM 686 O O . GLY A 1 89 ? -4.557 -4.716 -9.140 1.00 57.56 89 GLY A O 1
ATOM 687 N N . LEU A 1 90 ? -2.404 -4.621 -9.715 1.00 60.22 90 LEU A N 1
ATOM 688 C CA . LEU A 1 90 ? -2.628 -4.090 -11.055 1.00 60.22 90 LEU A CA 1
ATOM 689 C C . LEU A 1 90 ? -2.440 -5.221 -12.053 1.00 60.22 90 LEU A C 1
ATOM 691 O O . LEU A 1 90 ? -1.309 -5.614 -12.355 1.00 60.22 90 LEU A O 1
ATOM 695 N N . LYS A 1 91 ? -3.559 -5.763 -12.534 1.00 53.91 91 LYS A N 1
ATOM 696 C CA . LYS A 1 91 ? -3.585 -6.861 -13.494 1.00 53.91 91 LYS A CA 1
ATOM 697 C C . LYS A 1 91 ? -4.229 -6.363 -14.775 1.00 53.91 91 LYS A C 1
ATOM 699 O O . LYS A 1 91 ? -5.423 -6.079 -14.807 1.00 53.91 91 LYS A O 1
ATOM 704 N N . ALA A 1 92 ? -3.465 -6.265 -15.858 1.00 48.09 92 ALA A N 1
ATOM 705 C CA . ALA A 1 92 ? -4.093 -6.044 -17.145 1.00 48.09 92 ALA A CA 1
ATOM 706 C C . ALA A 1 92 ? -4.667 -7.396 -17.583 1.00 48.09 92 ALA A C 1
ATOM 708 O O . ALA A 1 92 ? -3.961 -8.245 -18.117 1.00 48.09 92 ALA A O 1
ATOM 709 N N . MET A 1 93 ? -5.957 -7.653 -17.329 1.00 38.09 93 MET A N 1
ATOM 710 C CA . MET A 1 93 ? -6.602 -8.810 -17.951 1.00 38.09 93 MET A CA 1
ATOM 711 C C . MET A 1 93 ? -6.511 -8.660 -19.473 1.00 38.09 93 MET A C 1
ATOM 713 O O . MET A 1 93 ? -7.267 -7.913 -20.091 1.00 38.09 93 MET A O 1
ATOM 717 N N . ILE A 1 94 ? -5.581 -9.399 -20.075 1.00 40.25 94 ILE A N 1
ATOM 718 C CA . ILE A 1 94 ? -5.635 -9.771 -21.481 1.00 40.25 94 ILE A CA 1
ATOM 719 C C . ILE A 1 94 ? -6.813 -10.750 -21.575 1.00 40.25 94 ILE A C 1
ATOM 721 O O . ILE A 1 94 ? -6.772 -11.796 -20.917 1.00 40.25 94 ILE A O 1
ATOM 725 N N . PRO A 1 95 ? -7.892 -10.441 -22.318 1.00 40.78 95 PRO A N 1
ATOM 726 C CA . PRO A 1 95 ? -8.930 -11.425 -22.587 1.00 40.78 95 PRO A CA 1
ATOM 727 C C . PRO A 1 95 ? -8.257 -12.663 -23.177 1.00 40.78 95 PRO A C 1
ATOM 729 O O . PRO A 1 95 ? -7.488 -12.535 -24.130 1.00 40.78 95 PRO A O 1
ATOM 732 N N . SER A 1 96 ? -8.542 -13.847 -22.631 1.00 40.34 96 SER A N 1
ATOM 733 C CA . SER A 1 96 ? -7.932 -15.127 -23.036 1.00 40.34 96 SER A CA 1
ATOM 734 C C . SER A 1 96 ? -8.013 -15.415 -24.540 1.00 40.34 96 SER A C 1
ATOM 736 O O . SER A 1 96 ? -7.282 -16.261 -25.051 1.00 40.34 96 SER A O 1
ATOM 738 N N . ASP A 1 97 ? -8.879 -14.686 -25.244 1.00 40.81 97 ASP A N 1
ATOM 739 C CA . ASP A 1 97 ? -9.296 -14.960 -26.610 1.00 40.81 97 ASP A CA 1
ATOM 740 C C . ASP A 1 97 ? -8.730 -13.949 -27.625 1.00 40.81 97 ASP A C 1
ATOM 742 O O . ASP A 1 97 ? -9.022 -14.048 -28.818 1.00 40.81 97 ASP A O 1
ATOM 746 N N . VAL A 1 98 ? -7.914 -12.976 -27.192 1.00 38.38 98 VAL A N 1
ATOM 747 C CA . VAL A 1 98 ? -7.307 -11.985 -28.093 1.00 38.38 98 VAL A CA 1
ATOM 748 C C . VAL A 1 98 ? -5.835 -11.766 -27.729 1.00 38.38 98 VAL A C 1
ATOM 750 O O . VAL A 1 98 ? -5.552 -11.320 -26.619 1.00 38.38 98 VAL A O 1
ATOM 753 N N . PRO A 1 99 ? -4.875 -11.996 -28.649 1.00 37.62 99 PRO A N 1
ATOM 754 C CA . PRO A 1 99 ? -3.476 -11.638 -28.450 1.00 37.62 99 PRO A CA 1
ATOM 755 C C . PRO A 1 99 ? -3.332 -10.123 -28.636 1.00 37.62 99 PRO A C 1
ATOM 757 O O . PRO A 1 99 ? -2.731 -9.644 -29.595 1.00 37.62 99 PRO A O 1
ATOM 760 N N . PHE A 1 100 ? -3.959 -9.346 -27.758 1.00 40.66 100 PHE A N 1
ATOM 761 C CA . PHE A 1 100 ? -3.689 -7.926 -27.675 1.00 40.66 100 PHE A CA 1
ATOM 762 C C . PHE A 1 100 ? -2.447 -7.772 -26.810 1.00 40.66 100 PHE A C 1
ATOM 764 O O . PHE A 1 100 ? -2.455 -8.074 -25.620 1.00 40.66 100 PHE A O 1
ATOM 771 N N . ILE A 1 101 ? -1.364 -7.325 -27.438 1.00 43.94 101 ILE A N 1
ATOM 772 C CA . ILE A 1 101 ? -0.212 -6.770 -26.739 1.00 43.94 101 ILE A CA 1
ATOM 773 C C . ILE A 1 101 ? -0.784 -5.627 -25.897 1.00 43.94 101 ILE A C 1
ATOM 775 O O . ILE A 1 101 ? -1.179 -4.601 -26.454 1.00 43.94 101 ILE A O 1
ATOM 779 N N . CYS A 1 102 ? -0.915 -5.816 -24.581 1.00 48.72 102 CYS A N 1
ATOM 780 C CA . CYS A 1 102 ? -1.174 -4.689 -23.699 1.00 48.72 102 CYS A CA 1
ATOM 781 C C . CYS A 1 102 ? 0.033 -3.765 -23.873 1.00 48.72 102 CYS A C 1
ATOM 783 O O . CYS A 1 102 ? 1.151 -4.134 -23.520 1.00 48.72 102 CYS A O 1
ATOM 785 N N . SER A 1 103 ? -0.145 -2.634 -24.557 1.00 58.38 103 SER A N 1
ATOM 786 C CA . SER A 1 103 ? 0.962 -1.706 -24.759 1.00 58.38 103 SER A CA 1
ATOM 787 C C . SER A 1 103 ? 1.352 -1.151 -23.395 1.00 58.38 103 SER A C 1
ATOM 789 O O . SER A 1 103 ? 0.458 -0.760 -22.639 1.00 58.38 103 SER A O 1
ATOM 791 N N . ASN A 1 104 ? 2.651 -1.076 -23.100 1.00 63.72 104 ASN A N 1
ATOM 792 C CA . ASN A 1 104 ? 3.169 -0.532 -21.839 1.00 63.72 104 ASN A CA 1
ATOM 793 C C . ASN A 1 104 ? 2.481 0.798 -21.456 1.00 63.72 104 ASN A C 1
ATOM 795 O O . ASN A 1 104 ? 2.069 0.952 -20.313 1.00 63.72 104 ASN A O 1
ATOM 799 N N . ASP A 1 105 ? 2.168 1.654 -22.439 1.00 66.12 105 ASP A N 1
ATOM 800 C CA . ASP A 1 105 ? 1.413 2.907 -22.283 1.00 66.12 105 ASP A CA 1
ATOM 801 C C . ASP A 1 105 ? 0.073 2.794 -21.525 1.00 66.12 105 ASP A C 1
ATOM 803 O O . ASP A 1 105 ? -0.358 3.750 -20.880 1.00 66.12 105 ASP A O 1
ATOM 807 N N . ILE A 1 106 ? -0.648 1.672 -21.645 1.00 66.81 106 ILE A N 1
ATOM 808 C CA . ILE A 1 106 ? -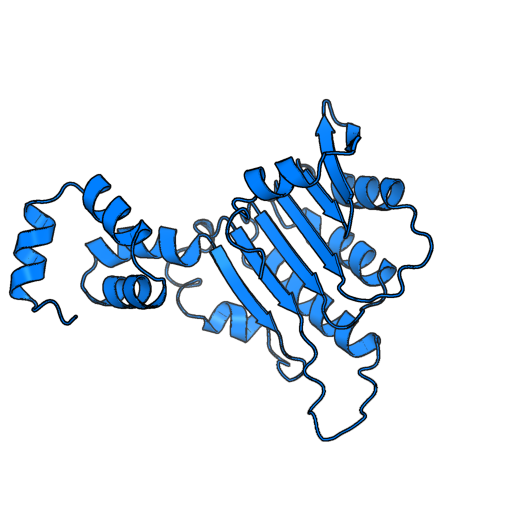1.931 1.467 -20.951 1.00 66.81 106 ILE A CA 1
ATOM 809 C C . ILE A 1 106 ? -1.667 1.102 -19.490 1.00 66.81 106 ILE A C 1
ATOM 811 O O . ILE A 1 106 ? -2.299 1.674 -18.601 1.00 66.81 106 ILE A O 1
ATOM 815 N N . CYS A 1 107 ? -0.709 0.206 -19.241 1.00 67.81 107 CYS A N 1
ATOM 816 C CA . CYS A 1 107 ? -0.290 -0.165 -17.890 1.00 67.81 107 CYS A CA 1
ATOM 817 C C . CYS A 1 107 ? 0.258 1.051 -17.130 1.00 67.81 107 CYS A C 1
ATOM 819 O O . CYS A 1 107 ? -0.137 1.279 -15.987 1.00 67.81 107 CYS A O 1
ATOM 821 N N . ASP A 1 108 ? 1.071 1.880 -17.793 1.00 71.44 108 ASP A N 1
ATOM 822 C CA . ASP A 1 108 ? 1.610 3.128 -17.243 1.00 71.44 108 ASP A CA 1
ATOM 823 C C . ASP A 1 108 ? 0.478 4.091 -16.845 1.00 71.44 108 ASP A C 1
ATOM 825 O O . ASP A 1 108 ? 0.446 4.592 -15.723 1.00 71.44 108 ASP A O 1
ATOM 829 N N . LYS A 1 109 ? -0.519 4.302 -17.717 1.00 74.62 109 LYS A N 1
ATOM 830 C CA . LYS A 1 109 ? -1.663 5.187 -17.422 1.00 74.62 109 LYS A CA 1
ATOM 831 C C . LYS A 1 109 ? -2.516 4.696 -16.257 1.00 74.62 109 LYS A C 1
ATOM 833 O O . LYS A 1 109 ? -2.939 5.515 -15.440 1.00 74.62 109 LYS A O 1
ATOM 838 N N . ILE A 1 110 ? -2.784 3.391 -16.187 1.00 71.94 110 ILE A N 1
ATOM 839 C CA . ILE A 1 110 ? -3.561 2.797 -15.091 1.00 71.94 110 ILE A CA 1
ATOM 840 C C . ILE A 1 110 ? -2.799 2.966 -13.783 1.00 71.94 110 ILE A C 1
ATOM 842 O O . ILE A 1 110 ? -3.355 3.498 -12.823 1.00 71.94 110 ILE A O 1
ATOM 846 N N . PHE A 1 111 ? -1.519 2.586 -13.764 1.00 78.69 111 PHE A N 1
ATOM 847 C CA . PHE A 1 111 ? -0.645 2.781 -12.613 1.00 78.69 111 PHE A CA 1
ATOM 848 C C . PHE A 1 111 ? -0.661 4.238 -12.147 1.00 78.69 111 PHE A C 1
ATOM 850 O O . PHE A 1 111 ? -0.919 4.524 -10.975 1.00 78.69 111 PHE A O 1
ATOM 857 N N . SER A 1 112 ? -0.465 5.170 -13.080 1.00 80.75 112 SER A N 1
ATOM 858 C CA . SER A 1 112 ? -0.439 6.590 -12.773 1.00 80.75 112 SER A CA 1
ATOM 859 C C . SER A 1 112 ? -1.752 7.089 -12.175 1.00 80.75 112 SER A C 1
ATOM 861 O O . SER A 1 112 ? -1.731 7.810 -11.175 1.00 80.75 112 SER A O 1
ATOM 863 N N . ALA A 1 113 ? -2.891 6.695 -12.745 1.00 77.56 113 ALA A N 1
ATOM 864 C CA . ALA A 1 113 ? -4.210 7.081 -12.251 1.00 77.56 113 ALA A CA 1
ATOM 865 C C . ALA A 1 113 ? -4.503 6.499 -10.858 1.00 77.56 113 ALA A C 1
ATOM 867 O O . ALA A 1 113 ? -5.037 7.196 -9.994 1.00 77.56 113 ALA A O 1
ATOM 868 N N . VAL A 1 114 ? -4.120 5.241 -10.626 1.00 77.25 114 VAL A N 1
ATOM 869 C CA . VAL A 1 114 ? -4.268 4.546 -9.341 1.00 77.25 114 VAL A CA 1
ATOM 870 C C . VAL A 1 114 ? -3.483 5.273 -8.256 1.00 77.25 114 VAL A C 1
ATOM 872 O O . VAL A 1 114 ? -4.065 5.710 -7.265 1.00 77.25 114 VAL A O 1
ATOM 875 N N . VAL A 1 115 ? -2.175 5.449 -8.450 1.00 82.50 115 VAL A N 1
ATOM 876 C CA . VAL A 1 115 ? -1.297 6.059 -7.444 1.00 82.50 115 VAL A CA 1
ATOM 877 C C . VAL A 1 115 ? -1.682 7.518 -7.192 1.00 82.50 115 VAL A C 1
ATOM 879 O O . VAL A 1 115 ? -1.729 7.951 -6.040 1.00 82.50 115 VAL A O 1
ATOM 882 N N . ASP A 1 116 ? -2.029 8.268 -8.241 1.00 84.69 116 ASP A N 1
ATOM 883 C CA . ASP A 1 116 ? -2.501 9.648 -8.109 1.00 84.69 116 ASP A CA 1
ATOM 884 C C . ASP A 1 116 ? -3.804 9.715 -7.294 1.00 84.69 116 ASP A C 1
ATOM 886 O O . ASP A 1 116 ? -3.895 10.517 -6.363 1.00 84.69 116 ASP A O 1
ATOM 890 N N . SER A 1 117 ? -4.767 8.827 -7.558 1.00 78.94 117 SER A N 1
ATOM 891 C CA . SER A 1 117 ? -6.020 8.743 -6.799 1.00 78.94 117 SER A CA 1
ATOM 892 C C . SER A 1 117 ? -5.792 8.372 -5.330 1.00 78.94 117 SER A C 1
ATOM 894 O O . SER A 1 117 ? -6.320 9.042 -4.440 1.00 78.94 117 SER A O 1
ATOM 896 N N . LEU A 1 118 ? -4.969 7.356 -5.053 1.00 81.44 118 LEU A N 1
ATOM 897 C CA . LEU A 1 118 ? -4.638 6.947 -3.684 1.00 81.44 118 LEU A CA 1
ATOM 898 C C . LEU A 1 118 ? -3.968 8.085 -2.917 1.00 81.44 118 LEU A C 1
ATOM 900 O O . LEU A 1 118 ? -4.357 8.379 -1.794 1.00 81.44 118 LEU A O 1
ATOM 904 N N . SER A 1 119 ? -3.025 8.782 -3.550 1.00 85.56 119 SER A N 1
ATOM 905 C CA . SER A 1 119 ? -2.299 9.890 -2.924 1.00 85.56 119 SER A CA 1
ATOM 906 C C . SER A 1 119 ? -3.201 11.067 -2.537 1.00 85.56 119 SER A C 1
ATOM 908 O O . SER A 1 119 ? -2.931 11.761 -1.562 1.00 85.56 119 SER A O 1
ATOM 910 N N . ARG A 1 120 ? -4.282 11.303 -3.295 1.00 82.38 120 ARG A N 1
ATOM 911 C CA . ARG A 1 120 ? -5.236 12.393 -3.036 1.00 82.38 120 ARG A CA 1
ATOM 912 C C . ARG A 1 120 ? -6.286 12.016 -2.003 1.00 82.38 120 ARG A C 1
ATOM 914 O O . ARG A 1 120 ? -6.699 12.872 -1.230 1.00 82.38 120 ARG A O 1
ATOM 921 N N . ASN A 1 121 ? -6.735 10.765 -2.025 1.00 76.06 121 ASN A N 1
ATOM 922 C CA . ASN A 1 121 ? -7.845 10.317 -1.192 1.00 76.06 121 ASN A CA 1
ATOM 923 C C . ASN A 1 121 ? -7.377 9.688 0.125 1.00 76.06 121 ASN A C 1
ATOM 925 O O . ASN A 1 121 ? -8.106 9.725 1.103 1.00 76.06 121 ASN A O 1
ATOM 929 N N . LEU A 1 122 ? -6.176 9.118 0.186 1.00 79.38 122 LEU A N 1
ATOM 930 C CA . LEU A 1 122 ? -5.694 8.362 1.344 1.00 79.38 122 LEU A CA 1
ATOM 931 C C . LEU A 1 122 ? -4.310 8.870 1.794 1.00 79.38 122 LEU A C 1
ATOM 933 O O . LEU A 1 122 ? -3.357 8.090 1.881 1.00 79.38 122 LEU A O 1
ATOM 937 N N . PRO A 1 123 ? -4.165 10.178 2.097 1.00 83.31 123 PRO A N 1
ATOM 938 C CA . PRO A 1 123 ? -2.870 10.775 2.425 1.00 83.31 123 PRO A CA 1
ATOM 939 C C . PRO A 1 123 ? -2.270 10.231 3.729 1.00 83.31 123 PRO A C 1
ATOM 941 O O . PRO A 1 123 ? -1.059 10.298 3.913 1.00 83.31 123 PRO A O 1
ATOM 944 N N . HIS A 1 124 ? -3.085 9.688 4.634 1.00 82.38 124 HIS A N 1
ATOM 945 C CA . HIS A 1 124 ? -2.640 9.148 5.924 1.00 82.38 124 HIS A CA 1
ATOM 946 C C . HIS A 1 124 ? -2.302 7.651 5.889 1.00 82.38 124 HIS A C 1
ATOM 948 O O . HIS A 1 124 ? -1.988 7.076 6.928 1.00 82.38 124 HIS A O 1
ATOM 954 N N . THR A 1 125 ? -2.323 7.031 4.702 1.00 80.62 125 THR A N 1
ATOM 955 C CA . THR A 1 125 ? -1.932 5.626 4.521 1.00 80.62 125 THR A CA 1
ATOM 956 C C . THR A 1 125 ? -0.539 5.389 5.087 1.00 80.62 125 THR A C 1
ATOM 958 O O . THR A 1 125 ? 0.396 6.088 4.703 1.00 80.62 125 THR A O 1
ATOM 961 N N . ARG A 1 126 ? -0.389 4.381 5.951 1.00 83.75 126 ARG A N 1
ATOM 962 C CA . ARG A 1 126 ? 0.891 4.003 6.562 1.00 83.75 126 ARG A CA 1
ATOM 963 C C . ARG A 1 126 ? 1.666 2.994 5.727 1.00 83.75 126 ARG A C 1
ATOM 965 O O . ARG A 1 126 ? 2.892 3.075 5.665 1.00 83.75 126 ARG A O 1
ATOM 972 N N . THR A 1 127 ? 0.952 2.092 5.065 1.00 82.25 127 THR A N 1
ATOM 973 C CA . THR A 1 127 ? 1.526 1.036 4.231 1.00 82.25 127 THR A CA 1
ATOM 974 C C . THR A 1 127 ? 0.868 1.023 2.863 1.00 82.25 127 THR A C 1
ATOM 976 O O . THR A 1 127 ? -0.351 0.894 2.763 1.00 82.25 127 THR A O 1
ATOM 979 N N . LEU A 1 128 ? 1.670 1.094 1.807 1.00 84.94 128 LEU A N 1
ATOM 980 C CA . LEU A 1 128 ? 1.220 0.965 0.427 1.00 84.94 128 LEU A CA 1
ATOM 981 C C . LEU A 1 128 ? 1.965 -0.181 -0.249 1.00 84.94 128 LEU A C 1
ATOM 983 O O . LEU A 1 128 ? 3.191 -0.177 -0.321 1.00 84.94 128 LEU A O 1
ATOM 987 N N . GLN A 1 129 ? 1.225 -1.148 -0.771 1.00 83.00 129 GLN A N 1
ATOM 988 C CA . GLN A 1 129 ? 1.762 -2.264 -1.533 1.00 83.00 129 GLN A CA 1
ATOM 989 C C . GLN A 1 129 ? 1.169 -2.259 -2.937 1.00 83.00 129 GLN A C 1
ATOM 991 O O . GLN A 1 129 ? -0.045 -2.183 -3.105 1.00 83.00 129 GLN A O 1
ATOM 996 N N . LEU A 1 130 ? 2.035 -2.327 -3.940 1.00 82.00 130 LEU A N 1
ATOM 997 C CA . LEU A 1 130 ? 1.699 -2.280 -5.354 1.00 82.00 130 LEU A CA 1
ATOM 998 C C . LEU A 1 130 ? 2.265 -3.535 -6.017 1.00 82.00 130 LEU A C 1
ATOM 1000 O O . LEU A 1 130 ? 3.479 -3.729 -6.054 1.00 82.00 130 LEU A O 1
ATOM 1004 N N . CYS A 1 131 ? 1.395 -4.382 -6.551 1.00 76.56 131 CYS A N 1
ATOM 1005 C CA . CYS A 1 131 ? 1.760 -5.568 -7.314 1.00 76.56 131 CYS A CA 1
ATOM 1006 C C . CYS A 1 131 ? 1.440 -5.333 -8.790 1.00 76.56 131 CYS A C 1
ATOM 1008 O O . CYS A 1 131 ? 0.282 -5.172 -9.163 1.00 76.56 131 CYS A O 1
ATOM 1010 N N . LEU A 1 132 ? 2.474 -5.304 -9.623 1.00 76.12 132 LEU A N 1
ATOM 1011 C CA . LEU A 1 132 ? 2.406 -5.037 -11.056 1.00 76.12 132 LEU A CA 1
ATOM 1012 C C . LEU A 1 132 ? 2.515 -6.369 -11.801 1.00 76.12 132 LEU A C 1
ATOM 1014 O O . LEU A 1 132 ? 3.580 -6.994 -11.771 1.00 76.12 132 LEU A O 1
ATOM 1018 N N . TYR A 1 133 ? 1.422 -6.816 -12.427 1.00 65.38 133 TYR A N 1
ATOM 1019 C CA . TYR A 1 133 ? 1.394 -8.102 -13.135 1.00 65.38 133 TYR A CA 1
ATOM 1020 C C . TYR A 1 133 ? 1.816 -8.005 -14.606 1.00 65.38 133 TYR A C 1
ATOM 1022 O O . TYR A 1 133 ? 2.472 -8.912 -15.116 1.00 65.38 133 TYR A O 1
ATOM 1030 N N . ASP A 1 134 ? 1.523 -6.876 -15.250 1.00 62.81 134 ASP A N 1
ATOM 1031 C CA . ASP A 1 134 ? 1.918 -6.557 -16.622 1.00 62.81 134 ASP A CA 1
ATOM 1032 C C . ASP A 1 134 ? 2.759 -5.289 -16.596 1.00 62.81 134 ASP A C 1
ATOM 1034 O O . ASP A 1 134 ? 2.376 -4.324 -15.944 1.00 62.81 134 ASP A O 1
ATOM 1038 N N . SER A 1 135 ? 3.944 -5.326 -17.212 1.00 64.56 135 SER A N 1
ATOM 1039 C CA . SER A 1 135 ? 5.043 -4.413 -16.878 1.00 64.56 135 SER A CA 1
ATOM 1040 C C . SER A 1 135 ? 4.826 -2.993 -17.420 1.00 64.56 135 SER A C 1
ATOM 1042 O O . SER A 1 135 ? 5.136 -2.757 -18.591 1.00 64.56 135 SER A O 1
ATOM 1044 N N . PRO A 1 136 ? 4.434 -2.005 -16.589 1.00 64.56 136 PRO A N 1
ATOM 1045 C CA . PRO A 1 136 ? 4.771 -0.623 -16.892 1.00 64.56 136 PRO A CA 1
ATOM 1046 C C . PRO A 1 136 ? 6.292 -0.481 -17.031 1.00 64.56 136 PRO A C 1
ATOM 1048 O O . PRO A 1 136 ? 7.073 -1.302 -16.517 1.00 64.56 136 PRO A O 1
ATOM 1051 N N . ALA A 1 137 ? 6.735 0.560 -17.728 1.00 76.12 137 ALA A N 1
ATOM 1052 C CA . ALA A 1 137 ? 8.153 0.881 -17.756 1.00 76.12 137 ALA A CA 1
ATOM 1053 C C . ALA A 1 137 ? 8.588 1.284 -16.337 1.00 76.12 137 ALA A C 1
ATOM 1055 O O . ALA A 1 137 ? 8.067 2.234 -15.761 1.00 76.12 137 ALA A O 1
ATOM 1056 N N . TRP A 1 138 ? 9.551 0.570 -15.745 1.00 81.06 138 TRP A N 1
ATOM 1057 C CA . TRP A 1 138 ? 9.943 0.792 -14.343 1.00 81.06 138 TRP A CA 1
ATOM 1058 C C . TRP A 1 138 ? 10.361 2.242 -14.049 1.00 81.06 138 TRP A C 1
ATOM 1060 O O . TRP A 1 138 ? 10.037 2.787 -13.000 1.00 81.06 138 TRP A O 1
ATOM 1070 N N . ASN A 1 139 ? 11.010 2.907 -15.006 1.00 81.94 139 ASN A N 1
ATOM 1071 C CA . ASN A 1 139 ? 11.375 4.318 -14.871 1.00 81.94 139 ASN A CA 1
ATOM 1072 C C . ASN A 1 139 ? 10.145 5.231 -14.740 1.00 81.94 139 ASN A C 1
ATOM 1074 O O . ASN A 1 139 ? 10.181 6.187 -13.968 1.00 81.94 139 ASN A O 1
ATOM 1078 N N . GLU A 1 140 ? 9.055 4.919 -15.445 1.00 82.50 140 GLU A N 1
ATOM 1079 C CA . GLU A 1 140 ? 7.780 5.636 -15.327 1.00 82.50 140 GLU A CA 1
ATOM 1080 C C . GLU A 1 140 ? 7.125 5.355 -13.970 1.00 82.50 140 GLU A C 1
ATOM 1082 O O . GLU A 1 140 ? 6.638 6.277 -13.320 1.00 82.50 140 GLU A O 1
ATOM 1087 N N . VAL A 1 141 ? 7.202 4.111 -13.478 1.00 84.69 141 VAL A N 1
ATOM 1088 C CA . VAL A 1 141 ? 6.747 3.742 -12.125 1.00 84.69 141 VAL A CA 1
ATOM 1089 C C . VAL A 1 141 ? 7.450 4.584 -11.063 1.00 84.69 141 VAL A C 1
ATOM 1091 O O . VAL A 1 141 ? 6.788 5.248 -10.265 1.00 84.69 141 VAL A O 1
ATOM 1094 N N . ILE A 1 142 ? 8.786 4.602 -11.068 1.00 89.44 142 ILE A N 1
ATOM 1095 C CA . ILE A 1 142 ? 9.585 5.373 -10.107 1.00 89.44 142 ILE A CA 1
ATOM 1096 C C . ILE A 1 142 ? 9.331 6.875 -10.266 1.00 89.44 142 ILE A C 1
ATOM 1098 O O . ILE A 1 142 ? 9.120 7.571 -9.271 1.00 89.44 142 ILE A O 1
ATOM 1102 N N . GLY A 1 143 ? 9.301 7.379 -11.503 1.00 89.69 143 GLY A N 1
ATOM 1103 C CA . GLY A 1 143 ? 9.031 8.786 -11.792 1.00 89.69 143 GLY A CA 1
ATOM 1104 C C . GLY A 1 143 ? 7.662 9.237 -11.284 1.00 89.69 143 GLY A C 1
ATOM 1105 O O . GLY A 1 143 ? 7.536 10.301 -10.675 1.00 89.69 143 GLY A O 1
ATOM 1106 N N . HIS A 1 144 ? 6.636 8.409 -11.464 1.00 88.44 144 HIS A N 1
ATOM 1107 C CA . HIS A 1 144 ? 5.287 8.730 -11.019 1.00 88.44 144 HIS A CA 1
ATOM 1108 C C . HIS A 1 144 ? 5.120 8.593 -9.504 1.00 88.44 144 HIS A C 1
ATOM 1110 O O . HIS A 1 144 ? 4.498 9.458 -8.880 1.00 88.44 144 HIS A O 1
ATOM 1116 N N . LEU A 1 145 ? 5.732 7.573 -8.888 1.00 90.94 145 LEU A N 1
ATOM 1117 C CA . LEU A 1 145 ? 5.799 7.449 -7.430 1.00 90.94 145 LEU A CA 1
ATOM 1118 C C . LEU A 1 145 ? 6.467 8.674 -6.817 1.00 90.94 145 LEU A C 1
ATOM 1120 O O . LEU A 1 145 ? 5.869 9.296 -5.947 1.00 90.94 145 LEU A O 1
ATOM 1124 N N . LYS A 1 146 ? 7.631 9.096 -7.322 1.00 94.25 146 LYS A N 1
ATOM 1125 C CA . LYS A 1 146 ? 8.327 10.313 -6.872 1.00 94.25 146 LYS A CA 1
ATOM 1126 C C . LYS A 1 146 ? 7.408 11.541 -6.850 1.00 94.25 146 LYS A C 1
ATOM 1128 O O . LYS A 1 146 ? 7.482 12.348 -5.929 1.00 94.25 146 LYS A O 1
ATOM 1133 N N . ASN A 1 147 ? 6.529 11.681 -7.841 1.00 92.75 147 ASN A N 1
ATOM 1134 C CA . ASN A 1 147 ? 5.616 12.821 -7.940 1.00 92.75 147 ASN A CA 1
ATOM 1135 C C . ASN A 1 147 ? 4.410 12.730 -6.988 1.00 92.75 147 ASN A C 1
ATOM 1137 O O . ASN A 1 147 ? 3.873 13.761 -6.579 1.00 92.75 147 ASN A O 1
ATOM 1141 N N .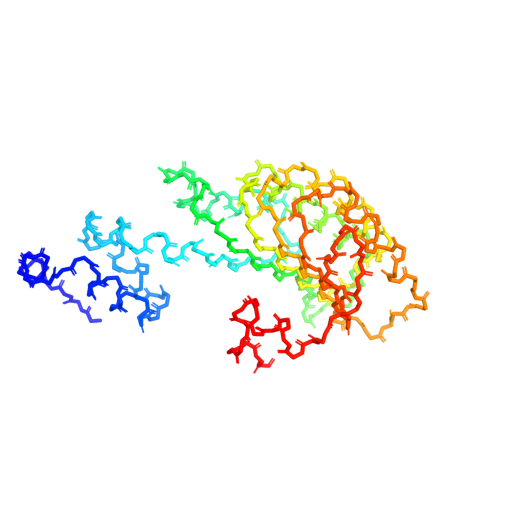 CYS A 1 148 ? 3.962 11.520 -6.644 1.00 91.88 148 CYS A N 1
ATOM 1142 C CA . CYS A 1 148 ? 2.772 11.304 -5.813 1.00 91.88 148 CYS A CA 1
ATOM 1143 C C . CYS A 1 148 ? 3.098 11.097 -4.330 1.00 91.88 148 CYS A C 1
ATOM 1145 O O . CYS A 1 148 ? 2.305 11.472 -3.468 1.00 91.88 148 CYS A O 1
ATOM 1147 N N . LEU A 1 149 ? 4.271 10.536 -4.036 1.00 93.12 149 LEU A N 1
ATOM 1148 C CA . LEU A 1 149 ? 4.776 10.244 -2.699 1.00 93.12 149 LEU A CA 1
ATOM 1149 C C . LEU A 1 149 ? 4.691 11.419 -1.708 1.00 93.12 149 LEU A C 1
ATOM 1151 O O . LEU A 1 149 ? 4.234 11.182 -0.591 1.00 93.12 149 LEU A O 1
ATOM 1155 N N . PRO A 1 150 ? 4.999 12.678 -2.088 1.00 94.38 150 PRO A N 1
ATOM 1156 C CA . PRO A 1 150 ? 4.904 13.818 -1.173 1.00 94.38 150 PRO A CA 1
ATOM 1157 C C . PRO A 1 150 ? 3.499 14.077 -0.614 1.00 94.38 150 PRO A C 1
ATOM 1159 O O . PRO A 1 150 ? 3.348 14.803 0.366 1.00 94.38 150 PRO A O 1
ATOM 1162 N N . ARG A 1 151 ? 2.450 13.538 -1.249 1.00 92.62 151 ARG A N 1
ATOM 1163 C CA . ARG A 1 151 ? 1.063 13.694 -0.785 1.00 92.62 151 ARG A CA 1
ATOM 1164 C C . ARG A 1 151 ? 0.688 12.680 0.292 1.00 92.62 151 ARG A C 1
ATOM 1166 O O . ARG A 1 151 ? -0.288 12.899 1.006 1.00 92.62 151 ARG A O 1
ATOM 1173 N N . PHE A 1 152 ? 1.454 11.602 0.433 1.00 89.44 152 PHE A N 1
ATOM 1174 C CA . PHE A 1 152 ? 1.290 10.685 1.546 1.00 89.44 152 PHE A CA 1
ATOM 1175 C C . PHE A 1 152 ? 2.030 11.234 2.766 1.00 89.44 152 PHE A C 1
ATOM 1177 O O . PHE A 1 152 ? 3.253 11.224 2.838 1.00 89.44 152 PHE A O 1
ATOM 1184 N N . THR A 1 153 ? 1.265 11.725 3.732 1.00 89.56 153 THR A N 1
ATOM 1185 C CA . THR A 1 153 ? 1.761 12.323 4.978 1.00 89.56 153 THR A CA 1
ATOM 1186 C C . THR A 1 153 ? 1.987 11.302 6.092 1.00 89.56 153 THR A C 1
ATOM 1188 O O . THR A 1 153 ? 2.587 11.649 7.105 1.00 89.56 153 THR A O 1
ATOM 1191 N N . GLY A 1 154 ? 1.492 10.069 5.932 1.00 84.56 154 GLY A N 1
ATOM 1192 C CA . GLY A 1 154 ? 1.625 8.990 6.918 1.00 84.56 154 GLY A CA 1
ATOM 1193 C C . GLY A 1 154 ? 2.419 7.770 6.447 1.00 84.56 154 GLY A C 1
ATOM 1194 O O . GLY A 1 154 ? 2.586 6.835 7.229 1.00 84.56 154 GLY A O 1
ATOM 1195 N N . LEU A 1 155 ? 2.892 7.749 5.196 1.00 89.56 155 LEU A N 1
ATOM 1196 C CA . LEU A 1 155 ? 3.443 6.544 4.576 1.00 89.56 155 LEU A CA 1
ATOM 1197 C C . LEU A 1 155 ? 4.809 6.204 5.161 1.00 89.56 155 LEU A C 1
ATOM 1199 O O . LEU A 1 155 ? 5.776 6.922 4.927 1.00 89.56 155 LEU A O 1
ATOM 1203 N N . ALA A 1 156 ? 4.869 5.087 5.880 1.00 88.88 156 ALA A N 1
ATOM 1204 C CA . ALA A 1 156 ? 6.078 4.534 6.477 1.00 88.88 156 ALA A CA 1
ATOM 1205 C C . ALA A 1 156 ? 6.601 3.316 5.702 1.00 88.88 156 ALA A C 1
ATOM 1207 O O . ALA A 1 156 ? 7.809 3.083 5.680 1.00 88.88 156 ALA A O 1
ATOM 1208 N N . PHE A 1 157 ? 5.712 2.574 5.033 1.00 88.38 157 PHE A N 1
ATOM 1209 C CA . PHE A 1 157 ? 6.038 1.336 4.326 1.00 88.38 157 PHE A CA 1
ATOM 1210 C C . PHE A 1 157 ? 5.568 1.390 2.873 1.00 88.38 157 PHE A C 1
ATOM 1212 O O . PHE A 1 157 ? 4.376 1.533 2.606 1.00 88.38 157 PHE A O 1
ATOM 1219 N N . LEU A 1 158 ? 6.491 1.215 1.929 1.00 90.00 158 LEU A N 1
ATOM 1220 C CA . LEU A 1 158 ? 6.185 1.067 0.505 1.00 90.00 158 LEU A CA 1
ATOM 1221 C C . LEU A 1 158 ? 6.669 -0.297 0.013 1.00 90.00 158 LEU A C 1
ATOM 1223 O O . LEU A 1 158 ? 7.792 -0.693 0.292 1.00 90.00 158 LEU A O 1
ATOM 1227 N N . SER A 1 159 ? 5.852 -1.015 -0.746 1.00 87.56 159 SER A N 1
ATOM 1228 C CA . SER A 1 159 ? 6.276 -2.209 -1.478 1.00 87.56 159 SER A CA 1
ATOM 1229 C C . SER A 1 159 ? 5.822 -2.094 -2.919 1.00 87.56 159 SER A C 1
ATOM 1231 O O . SER A 1 159 ? 4.643 -1.867 -3.171 1.00 87.56 159 SER A O 1
ATOM 1233 N N . VAL A 1 160 ? 6.733 -2.260 -3.868 1.00 86.69 160 VAL A N 1
ATOM 1234 C CA . VAL A 1 160 ? 6.429 -2.277 -5.297 1.00 86.69 160 VAL A CA 1
ATOM 1235 C C . VAL A 1 160 ? 7.015 -3.548 -5.877 1.00 86.69 160 VAL A C 1
ATOM 1237 O O . VAL A 1 160 ? 8.227 -3.677 -5.996 1.00 86.69 160 VAL A O 1
ATOM 1240 N N . HIS A 1 161 ? 6.165 -4.500 -6.228 1.00 81.38 161 HIS A N 1
ATOM 1241 C CA . HIS A 1 161 ? 6.556 -5.776 -6.806 1.00 81.38 161 HIS A CA 1
ATOM 1242 C C . HIS A 1 161 ? 6.191 -5.808 -8.288 1.00 81.38 161 HIS A C 1
ATOM 1244 O O . HIS A 1 161 ? 5.069 -5.459 -8.646 1.00 81.38 161 HIS A O 1
ATOM 1250 N N . ASN A 1 162 ? 7.103 -6.264 -9.146 1.00 75.75 162 ASN A N 1
ATOM 1251 C CA . ASN A 1 162 ? 6.833 -6.477 -10.566 1.00 75.75 162 ASN A CA 1
ATOM 1252 C C . ASN A 1 162 ? 7.018 -7.963 -10.882 1.00 75.75 162 ASN A C 1
ATOM 1254 O O . ASN A 1 162 ? 8.110 -8.494 -10.715 1.00 75.75 162 ASN A O 1
ATOM 1258 N N . SER A 1 163 ? 5.966 -8.648 -11.339 1.00 66.62 163 SER A N 1
ATOM 1259 C CA . SER A 1 163 ? 6.059 -10.076 -11.678 1.00 66.62 163 SER A CA 1
ATOM 1260 C C . SER A 1 163 ? 6.670 -10.348 -13.057 1.00 66.62 163 SER A C 1
ATOM 1262 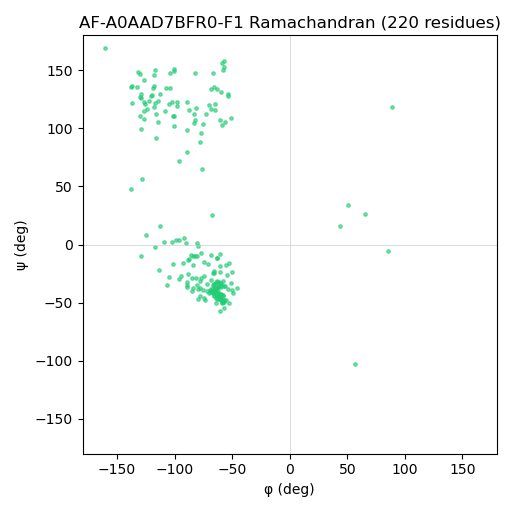O O . SER A 1 163 ? 6.764 -11.508 -13.464 1.00 66.62 163 SER A O 1
ATOM 1264 N N . SER A 1 164 ? 7.071 -9.312 -13.801 1.00 64.19 164 SER A N 1
ATOM 1265 C CA . SER A 1 164 ? 7.737 -9.467 -15.093 1.00 64.19 164 SER A CA 1
ATOM 1266 C C . SER A 1 164 ? 9.135 -10.073 -14.940 1.00 64.19 164 SER A C 1
ATOM 1268 O O . SER A 1 164 ? 9.951 -9.653 -14.122 1.00 64.19 164 SER A O 1
ATOM 1270 N N . TRP A 1 165 ? 9.430 -11.066 -15.778 1.00 51.28 165 TRP A N 1
ATOM 1271 C CA . TRP A 1 165 ? 10.654 -11.871 -15.723 1.00 51.28 165 TRP A CA 1
ATOM 1272 C C . TRP A 1 165 ? 11.890 -11.155 -16.286 1.00 51.28 165 TRP A C 1
ATOM 1274 O O . TRP A 1 165 ? 13.001 -11.675 -16.174 1.00 51.28 165 TRP A O 1
ATOM 1284 N N . VAL A 1 166 ? 11.716 -9.975 -16.890 1.00 55.66 166 VAL A N 1
ATOM 1285 C CA . VAL A 1 166 ? 12.794 -9.214 -17.532 1.00 55.66 166 VAL A CA 1
ATOM 1286 C C . VAL A 1 166 ? 12.977 -7.894 -16.803 1.00 55.66 166 VAL A C 1
ATOM 1288 O O . VAL A 1 166 ? 12.348 -6.887 -17.117 1.00 55.66 166 VAL A O 1
ATOM 1291 N N . ILE A 1 167 ? 13.868 -7.911 -15.822 1.00 55.72 167 ILE A N 1
ATOM 1292 C CA . ILE A 1 167 ? 14.315 -6.711 -15.130 1.00 55.72 167 ILE A CA 1
ATOM 1293 C C . ILE A 1 167 ? 15.678 -6.345 -15.733 1.00 55.72 167 ILE A C 1
ATOM 1295 O O . ILE A 1 167 ? 16.634 -7.105 -15.548 1.00 55.72 167 ILE A O 1
ATOM 1299 N N . PRO A 1 168 ? 15.802 -5.243 -16.494 1.00 57.59 168 PRO A N 1
ATOM 1300 C CA . PRO A 1 168 ? 17.113 -4.749 -16.904 1.00 57.59 168 PRO A CA 1
ATOM 1301 C C . PRO A 1 168 ? 17.959 -4.438 -15.663 1.00 57.59 168 PRO A C 1
ATOM 1303 O O . PRO A 1 168 ? 17.418 -4.193 -14.593 1.00 57.59 168 PRO A O 1
ATOM 1306 N N . THR A 1 169 ? 19.287 -4.450 -15.769 1.00 63.28 169 THR A N 1
ATOM 1307 C CA . THR A 1 169 ? 20.177 -4.026 -14.673 1.00 63.28 169 THR A CA 1
ATOM 1308 C C . THR A 1 169 ? 19.757 -2.651 -14.143 1.00 63.28 169 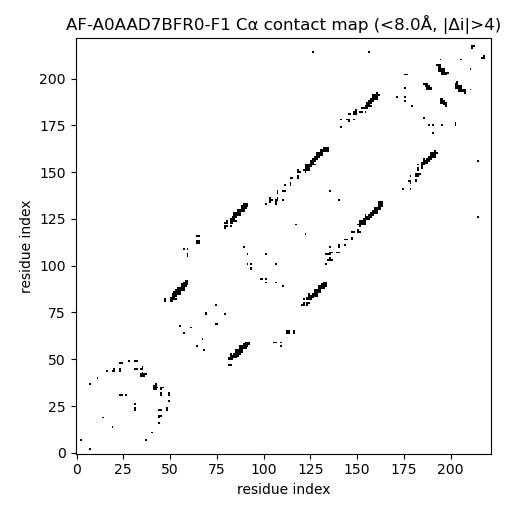THR A C 1
ATOM 1310 O O . THR A 1 169 ? 19.914 -1.654 -14.847 1.00 63.28 169 THR A O 1
ATOM 1313 N N . ARG A 1 170 ? 19.203 -2.617 -12.925 1.00 74.88 170 ARG A N 1
ATOM 1314 C CA . ARG A 1 170 ? 18.708 -1.414 -12.240 1.00 74.88 170 ARG A CA 1
ATOM 1315 C C . ARG A 1 170 ? 19.713 -0.919 -11.212 1.00 74.88 170 ARG A C 1
ATOM 1317 O O . ARG A 1 170 ? 20.409 -1.719 -10.585 1.00 74.88 170 ARG A O 1
ATOM 1324 N N . ASN A 1 171 ? 19.719 0.392 -10.996 1.00 85.44 171 ASN A N 1
ATOM 1325 C CA . ASN A 1 171 ? 20.382 1.005 -9.855 1.00 85.44 171 ASN A CA 1
ATOM 1326 C C . ASN A 1 171 ? 19.356 1.245 -8.740 1.00 85.44 171 ASN A C 1
ATOM 1328 O O . ASN A 1 171 ? 18.938 2.371 -8.488 1.00 85.44 171 ASN A O 1
ATOM 1332 N N . GLU A 1 172 ? 18.915 0.164 -8.098 1.00 84.12 172 GLU A N 1
ATOM 1333 C CA . GLU A 1 172 ? 17.850 0.220 -7.086 1.00 84.12 172 GLU A CA 1
ATOM 1334 C C . GLU A 1 172 ? 18.222 1.107 -5.879 1.00 84.12 172 GLU A C 1
ATOM 1336 O O . GLU A 1 172 ? 17.341 1.637 -5.210 1.00 84.12 172 GLU A O 1
ATOM 1341 N N . GLU A 1 173 ? 19.520 1.312 -5.624 1.00 86.25 173 GLU A N 1
ATOM 1342 C CA . GLU A 1 173 ? 20.019 2.227 -4.590 1.00 86.25 173 GLU A CA 1
ATOM 1343 C C . GLU A 1 173 ? 19.742 3.702 -4.935 1.00 86.25 173 GLU A C 1
ATOM 1345 O O . GLU A 1 173 ? 19.340 4.493 -4.085 1.00 86.25 173 GLU A O 1
ATOM 1350 N N . GLU A 1 174 ? 19.908 4.095 -6.195 1.00 89.69 174 GLU A N 1
ATOM 1351 C CA . GLU A 1 174 ? 19.547 5.442 -6.645 1.00 89.69 174 GLU A CA 1
ATOM 1352 C C . GLU A 1 174 ? 18.027 5.639 -6.614 1.00 89.69 174 GLU A C 1
ATOM 1354 O O . GLU A 1 174 ? 17.538 6.670 -6.152 1.00 89.69 174 GLU A O 1
ATOM 1359 N N . GLU A 1 175 ? 17.272 4.618 -7.023 1.00 91.19 175 GLU A N 1
ATOM 1360 C CA . GLU A 1 175 ? 15.809 4.637 -7.005 1.00 91.19 175 GLU A CA 1
ATOM 1361 C C . GLU A 1 175 ? 15.255 4.802 -5.582 1.00 91.19 175 GLU A C 1
ATOM 1363 O O . GLU A 1 175 ? 14.382 5.644 -5.364 1.00 91.19 175 GLU A O 1
ATOM 1368 N N . ILE A 1 176 ? 15.778 4.067 -4.592 1.00 92.62 176 ILE A N 1
ATOM 1369 C CA . ILE A 1 176 ? 15.316 4.215 -3.206 1.00 92.62 176 ILE A CA 1
ATOM 1370 C C . ILE A 1 176 ? 15.646 5.590 -2.626 1.00 92.62 176 ILE A C 1
ATOM 1372 O O . ILE A 1 176 ? 14.809 6.169 -1.934 1.00 92.62 176 ILE A O 1
ATOM 1376 N N . ASN A 1 177 ? 16.813 6.154 -2.944 1.00 91.50 177 ASN A N 1
ATOM 1377 C CA . ASN A 1 177 ? 17.154 7.509 -2.518 1.00 91.50 177 ASN A CA 1
ATOM 1378 C C . ASN A 1 177 ? 16.159 8.526 -3.097 1.00 91.50 177 ASN A C 1
ATOM 1380 O O . ASN A 1 177 ? 15.604 9.333 -2.355 1.00 91.50 177 ASN A O 1
ATOM 1384 N N . VAL A 1 178 ? 15.828 8.413 -4.388 1.00 92.94 178 VAL A N 1
ATOM 1385 C CA . VAL A 1 178 ? 14.826 9.270 -5.043 1.00 92.94 178 VAL A CA 1
ATOM 1386 C C . VAL A 1 178 ? 13.453 9.179 -4.365 1.00 92.94 178 VAL A C 1
ATOM 1388 O O . VAL A 1 178 ? 12.796 10.205 -4.172 1.00 92.94 178 VAL A O 1
ATOM 1391 N N . LEU A 1 179 ? 13.001 7.974 -4.010 1.00 92.88 179 LEU A N 1
ATOM 1392 C CA . LEU A 1 179 ? 11.713 7.781 -3.337 1.00 92.88 179 LEU A CA 1
ATOM 1393 C C . LEU A 1 179 ? 11.744 8.265 -1.879 1.00 92.88 179 LEU A C 1
ATOM 1395 O O . LEU A 1 179 ? 10.789 8.892 -1.419 1.00 92.88 179 LEU A O 1
ATOM 1399 N N . GLY A 1 180 ? 12.840 8.018 -1.162 1.00 92.00 180 GLY A N 1
ATOM 1400 C CA . GLY A 1 180 ? 13.029 8.455 0.219 1.00 92.00 180 GLY A CA 1
ATOM 1401 C C . GLY A 1 180 ? 13.162 9.971 0.376 1.00 92.00 180 GLY A C 1
ATOM 1402 O O . GLY A 1 180 ? 12.729 10.511 1.392 1.00 92.00 180 GLY A O 1
ATOM 1403 N N . ASP A 1 181 ? 13.699 10.661 -0.632 1.00 93.06 181 ASP A N 1
ATOM 1404 C CA . ASP A 1 181 ? 13.722 12.127 -0.696 1.00 93.06 181 ASP A CA 1
ATOM 1405 C C . ASP A 1 181 ? 12.329 12.704 -0.981 1.00 93.06 181 ASP A C 1
ATOM 1407 O O . ASP A 1 181 ? 11.975 13.775 -0.486 1.00 93.06 181 ASP A O 1
ATOM 1411 N N . ALA A 1 182 ? 11.519 11.992 -1.771 1.00 93.50 182 ALA A N 1
ATOM 1412 C CA . ALA A 1 182 ? 10.154 12.396 -2.093 1.00 93.50 182 ALA A CA 1
ATOM 1413 C C . ALA A 1 182 ? 9.169 12.181 -0.930 1.00 93.50 182 ALA A C 1
ATOM 1415 O O . ALA A 1 182 ? 8.170 12.894 -0.838 1.00 93.50 182 ALA A O 1
ATOM 1416 N N . CYS A 1 183 ? 9.429 11.218 -0.040 1.00 93.25 183 CYS A N 1
ATOM 1417 C CA . CYS A 1 183 ? 8.578 10.904 1.109 1.00 93.25 183 CYS A CA 1
ATOM 1418 C C . CYS A 1 183 ? 9.400 10.853 2.400 1.00 93.25 183 CYS A C 1
ATOM 1420 O O . CYS A 1 183 ? 10.023 9.842 2.725 1.00 93.25 183 CYS A O 1
ATOM 1422 N N . SER A 1 184 ? 9.374 11.938 3.176 1.00 91.62 184 SER A N 1
ATOM 1423 C CA . SER A 1 184 ? 10.165 12.044 4.409 1.00 91.62 184 SER A CA 1
ATOM 1424 C C . SER A 1 184 ? 9.739 11.068 5.506 1.00 91.62 184 SER A C 1
ATOM 1426 O O . SER A 1 184 ? 10.564 10.726 6.353 1.00 91.62 184 SER A O 1
ATOM 1428 N N . THR A 1 185 ? 8.484 10.615 5.484 1.00 93.44 185 THR A N 1
ATOM 1429 C CA . THR A 1 185 ? 7.934 9.646 6.438 1.00 93.44 185 THR A CA 1
ATOM 1430 C C . THR A 1 185 ? 8.271 8.202 6.093 1.00 93.44 185 THR A C 1
ATOM 1432 O O . THR A 1 185 ? 8.018 7.327 6.914 1.00 93.44 185 THR A O 1
ATOM 1435 N N . LEU A 1 186 ? 8.834 7.936 4.909 1.00 93.00 186 LEU A N 1
ATOM 1436 C CA . LEU A 1 186 ? 9.138 6.583 4.466 1.00 93.00 186 LEU A CA 1
ATOM 1437 C C . LEU A 1 186 ? 10.303 6.008 5.281 1.00 93.00 186 LEU A C 1
ATOM 1439 O O . LEU A 1 186 ? 11.418 6.536 5.265 1.00 93.00 186 LEU A O 1
ATOM 1443 N N . GLU A 1 187 ? 10.037 4.905 5.975 1.00 93.00 187 GLU A N 1
ATOM 1444 C CA . GLU A 1 187 ? 10.992 4.217 6.847 1.00 93.00 187 GLU A CA 1
ATOM 1445 C C . GLU A 1 187 ? 11.488 2.916 6.223 1.00 93.00 187 GLU A C 1
ATOM 1447 O O . GLU A 1 187 ? 12.643 2.535 6.408 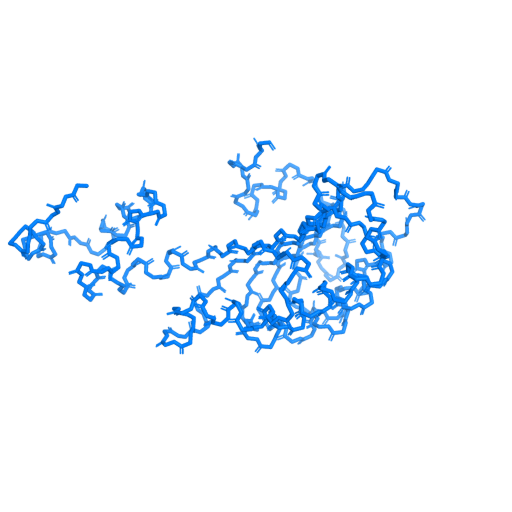1.00 93.00 187 GLU A O 1
ATOM 1452 N N . VAL A 1 188 ? 10.623 2.222 5.484 1.00 91.38 188 VAL A N 1
ATOM 1453 C CA . VAL A 1 188 ? 10.933 0.942 4.853 1.00 91.38 188 VAL A CA 1
ATOM 1454 C C . VAL A 1 188 ? 10.360 0.924 3.445 1.00 91.38 188 VAL A C 1
ATOM 1456 O O . VAL A 1 188 ? 9.217 1.316 3.209 1.00 91.38 188 VAL A O 1
ATOM 1459 N N . CYS A 1 189 ? 11.151 0.442 2.497 1.00 91.88 189 CYS A N 1
ATOM 1460 C CA . CYS A 1 189 ? 10.733 0.317 1.113 1.00 91.88 189 CYS A CA 1
ATOM 1461 C C . CYS A 1 189 ? 11.193 -1.015 0.539 1.00 91.88 189 CYS A C 1
ATOM 1463 O O . CYS A 1 189 ? 12.339 -1.413 0.727 1.00 91.88 189 CYS A O 1
ATOM 1465 N N . ARG A 1 190 ? 10.322 -1.688 -0.201 1.00 89.50 190 ARG A N 1
ATOM 1466 C CA . ARG A 1 190 ? 10.660 -2.840 -1.025 1.00 89.50 190 ARG A CA 1
ATOM 1467 C C . ARG A 1 190 ? 10.453 -2.476 -2.479 1.00 89.50 190 ARG A C 1
ATOM 1469 O O . ARG A 1 190 ? 9.353 -2.115 -2.886 1.00 89.50 190 ARG A O 1
ATOM 1476 N N . LEU A 1 191 ? 11.512 -2.622 -3.256 1.00 88.31 191 LEU A N 1
ATOM 1477 C CA . LEU A 1 191 ? 11.483 -2.529 -4.705 1.00 88.31 191 LEU A CA 1
ATOM 1478 C C . LEU A 1 191 ? 11.829 -3.916 -5.226 1.00 88.31 191 LEU A C 1
ATOM 1480 O O . LEU A 1 191 ? 12.965 -4.383 -5.139 1.00 88.31 191 LEU A O 1
ATOM 1484 N N . ASP A 1 192 ? 10.801 -4.594 -5.718 1.00 82.69 192 ASP A N 1
ATOM 1485 C CA . ASP A 1 192 ? 10.865 -5.917 -6.308 1.00 82.69 192 ASP A CA 1
ATOM 1486 C C . ASP A 1 192 ? 11.481 -6.971 -5.361 1.00 82.69 192 ASP A C 1
ATOM 1488 O O . ASP A 1 192 ? 10.818 -7.438 -4.422 1.00 82.69 192 ASP A O 1
ATOM 1492 N N . ARG A 1 193 ? 12.749 -7.343 -5.585 1.00 80.38 193 ARG A N 1
ATOM 1493 C CA . ARG A 1 193 ? 13.455 -8.414 -4.860 1.00 80.38 193 ARG A CA 1
ATOM 1494 C C . ARG A 1 193 ? 14.357 -7.916 -3.743 1.00 80.38 193 ARG A C 1
ATOM 1496 O O . ARG A 1 193 ? 15.069 -8.719 -3.141 1.00 80.38 193 ARG A O 1
ATOM 1503 N N . ARG A 1 194 ? 14.380 -6.618 -3.472 1.00 87.12 194 ARG A N 1
ATOM 1504 C CA . ARG A 1 194 ? 15.184 -6.060 -2.389 1.00 87.12 194 ARG A CA 1
ATOM 1505 C C . ARG A 1 194 ? 14.337 -5.153 -1.521 1.00 87.12 194 ARG A C 1
ATOM 1507 O O . ARG A 1 194 ? 13.396 -4.513 -1.985 1.00 87.12 194 ARG A O 1
ATOM 1514 N N . ALA A 1 195 ? 14.669 -5.151 -0.240 1.00 89.56 195 ALA A N 1
ATOM 1515 C CA . ALA A 1 195 ? 14.105 -4.240 0.731 1.00 89.56 195 ALA A CA 1
ATOM 1516 C C . ALA A 1 195 ? 15.214 -3.353 1.285 1.00 89.56 195 ALA A C 1
ATOM 1518 O O . ALA A 1 195 ? 16.376 -3.757 1.376 1.00 89.56 195 ALA A O 1
ATOM 1519 N N . TRP A 1 196 ? 14.827 -2.147 1.663 1.00 93.12 196 TRP A N 1
ATOM 1520 C CA . TRP A 1 196 ? 15.665 -1.158 2.304 1.00 93.12 196 TRP A CA 1
ATOM 1521 C C . TRP A 1 196 ? 14.943 -0.604 3.515 1.00 93.12 196 TRP A C 1
ATOM 1523 O O . TRP A 1 196 ? 13.715 -0.478 3.534 1.00 93.12 196 TRP A O 1
ATOM 1533 N N . ARG A 1 197 ? 15.729 -0.238 4.515 1.00 93.62 197 ARG A N 1
ATOM 1534 C CA . ARG A 1 197 ? 15.267 0.444 5.712 1.00 93.62 197 ARG A CA 1
ATOM 1535 C C . ARG A 1 197 ? 16.092 1.702 5.914 1.00 93.62 197 ARG A C 1
ATOM 1537 O O . ARG A 1 197 ? 17.301 1.698 5.700 1.00 93.62 197 ARG A O 1
ATOM 1544 N N . LYS A 1 198 ? 15.428 2.764 6.351 1.00 91.69 198 LYS A N 1
ATOM 1545 C CA . LYS A 1 198 ? 16.062 4.015 6.731 1.00 91.69 198 LYS A CA 1
ATOM 1546 C C . LYS A 1 198 ? 16.608 3.889 8.153 1.00 91.69 198 LYS A C 1
ATOM 1548 O O . LYS A 1 198 ? 15.847 3.668 9.097 1.00 91.69 198 LYS A O 1
ATOM 1553 N N . VAL A 1 199 ? 17.921 4.013 8.300 1.00 90.94 199 VAL A N 1
ATOM 1554 C CA . VAL A 1 199 ? 18.651 3.984 9.573 1.00 90.94 199 VAL A CA 1
ATOM 1555 C C . VAL A 1 199 ? 19.491 5.254 9.632 1.00 90.94 199 VAL A C 1
ATOM 1557 O O . VAL A 1 199 ? 20.255 5.536 8.716 1.00 90.94 199 VAL A O 1
ATOM 1560 N N . ASP A 1 200 ? 19.275 6.085 10.654 1.00 88.88 200 ASP A N 1
ATOM 1561 C CA . ASP A 1 200 ? 19.965 7.375 10.826 1.00 88.88 200 ASP A CA 1
ATOM 1562 C C . ASP A 1 200 ? 19.937 8.289 9.581 1.00 88.88 200 ASP A C 1
ATOM 1564 O O . ASP A 1 200 ? 20.863 9.047 9.302 1.00 88.88 200 ASP A O 1
ATOM 1568 N N . GLY A 1 201 ? 18.840 8.229 8.819 1.00 85.50 201 GLY A N 1
ATOM 1569 C CA . GLY A 1 201 ? 18.642 9.021 7.603 1.00 85.50 201 GLY A CA 1
ATOM 1570 C C . GLY A 1 201 ? 19.237 8.415 6.329 1.00 85.50 201 GLY A C 1
ATOM 1571 O O . GLY A 1 201 ? 18.961 8.939 5.254 1.00 85.50 201 GLY A O 1
ATOM 1572 N N . MET A 1 202 ? 19.969 7.305 6.430 1.00 90.19 202 MET A N 1
ATOM 1573 C CA . MET A 1 202 ? 20.575 6.585 5.308 1.00 90.19 202 MET A CA 1
ATOM 1574 C C . MET A 1 202 ? 19.782 5.317 4.978 1.00 90.19 202 MET A C 1
ATOM 1576 O O . MET A 1 202 ? 19.197 4.694 5.863 1.00 90.19 202 MET A O 1
ATOM 1580 N N . TRP A 1 203 ? 19.752 4.929 3.703 1.00 93.00 203 TRP A N 1
ATOM 1581 C CA . TRP A 1 203 ? 19.105 3.690 3.270 1.00 93.00 203 TRP A CA 1
ATOM 1582 C C . TRP A 1 203 ? 20.081 2.521 3.319 1.00 93.00 203 TRP A C 1
ATOM 1584 O O . TRP A 1 203 ? 21.106 2.525 2.645 1.00 93.00 203 TRP A O 1
ATOM 1594 N N . GLU A 1 204 ? 19.722 1.492 4.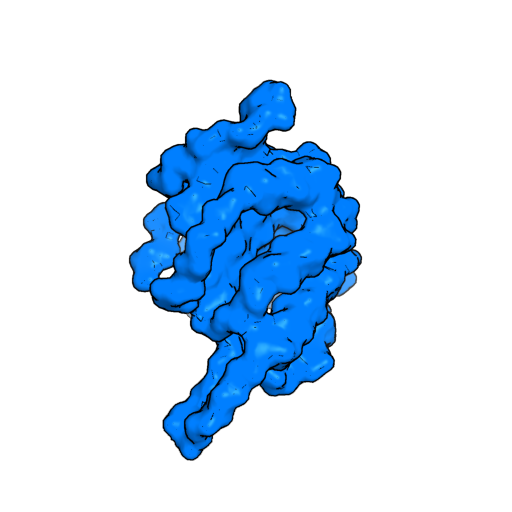078 1.00 92.94 204 GLU A N 1
ATOM 1595 C CA . GLU A 1 204 ? 20.488 0.255 4.188 1.00 92.94 204 GLU A CA 1
ATOM 1596 C C . GLU A 1 204 ? 19.655 -0.923 3.687 1.00 92.94 204 GLU A C 1
ATOM 1598 O O . GLU A 1 204 ? 18.433 -0.954 3.85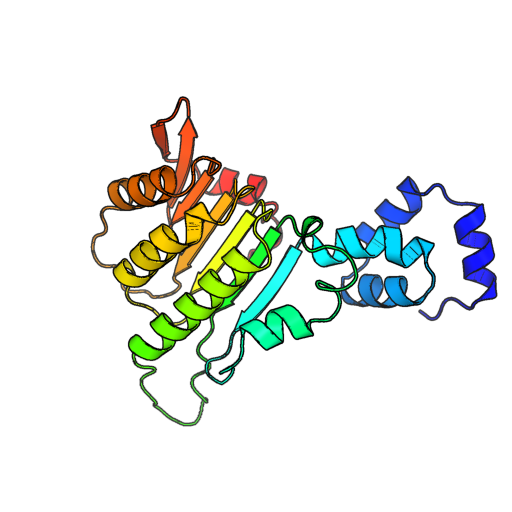2 1.00 92.94 204 GLU A O 1
ATOM 1603 N N . THR A 1 205 ? 20.306 -1.912 3.071 1.00 91.06 205 THR A N 1
ATOM 1604 C CA . THR A 1 205 ? 19.625 -3.134 2.628 1.00 91.06 205 THR A CA 1
ATOM 1605 C C . THR A 1 205 ? 19.067 -3.898 3.821 1.00 91.06 205 THR A C 1
ATOM 1607 O O . THR A 1 205 ? 19.774 -4.136 4.799 1.00 91.06 205 THR A O 1
ATOM 1610 N N . TYR A 1 206 ? 17.819 -4.335 3.709 1.00 84.19 206 TYR A N 1
ATOM 1611 C CA . TYR A 1 206 ? 17.080 -5.007 4.763 1.00 84.19 206 TYR A CA 1
ATOM 1612 C C . TYR A 1 206 ? 16.697 -6.435 4.330 1.00 84.19 206 TYR A C 1
ATOM 1614 O O . TYR A 1 206 ? 16.284 -6.625 3.180 1.00 84.19 206 TYR A O 1
ATOM 1622 N N . PRO A 1 207 ? 16.835 -7.457 5.197 1.00 83.69 207 PRO A N 1
ATOM 1623 C CA . PRO A 1 207 ? 16.447 -8.824 4.860 1.00 83.69 207 PRO A CA 1
ATOM 1624 C C . PRO A 1 207 ? 14.955 -8.925 4.515 1.00 83.69 207 PRO A C 1
ATOM 1626 O O . PRO A 1 207 ? 14.098 -8.461 5.265 1.00 83.69 207 PRO A O 1
ATOM 1629 N N . LEU A 1 208 ? 14.630 -9.582 3.397 1.00 73.19 208 LEU A N 1
ATOM 1630 C CA . LEU A 1 208 ? 13.236 -9.772 2.968 1.00 73.19 208 LEU A CA 1
ATOM 1631 C C . LEU A 1 208 ? 12.403 -10.585 3.971 1.00 73.19 208 LEU A C 1
ATOM 1633 O O . LEU A 1 208 ? 11.220 -10.312 4.131 1.00 73.19 208 LEU A O 1
ATOM 1637 N N . THR A 1 209 ? 13.022 -11.542 4.670 1.00 70.69 209 THR A N 1
ATOM 1638 C CA . THR A 1 209 ? 12.356 -12.367 5.694 1.00 70.69 209 THR A CA 1
ATOM 1639 C C . THR A 1 209 ? 11.734 -11.523 6.798 1.00 70.69 209 THR A C 1
ATOM 1641 O O . THR A 1 209 ? 10.657 -11.839 7.292 1.00 70.69 209 THR A O 1
ATOM 1644 N N . ASP A 1 210 ? 12.392 -10.422 7.145 1.00 63.38 210 ASP A N 1
ATOM 1645 C CA . ASP A 1 210 ? 11.959 -9.547 8.226 1.00 63.38 210 ASP A CA 1
ATOM 1646 C C . ASP A 1 210 ? 10.988 -8.477 7.701 1.00 63.38 210 ASP A C 1
ATOM 1648 O O . ASP A 1 210 ? 10.141 -7.977 8.440 1.00 63.38 210 ASP A O 1
ATOM 1652 N N . PHE A 1 211 ? 11.076 -8.145 6.406 1.00 63.31 211 PHE A N 1
ATOM 1653 C CA . PHE A 1 211 ? 10.135 -7.251 5.729 1.00 63.31 211 PHE A CA 1
ATOM 1654 C C . PHE A 1 211 ? 8.730 -7.852 5.703 1.00 63.31 211 PHE A C 1
ATOM 1656 O O . PHE A 1 211 ? 7.762 -7.168 6.037 1.00 63.31 211 PHE A O 1
ATOM 1663 N N . ASP A 1 212 ? 8.620 -9.133 5.348 1.00 64.06 212 ASP A N 1
ATOM 1664 C CA . ASP A 1 212 ? 7.329 -9.813 5.287 1.00 64.06 212 ASP A CA 1
ATOM 1665 C C . ASP A 1 212 ? 6.706 -9.941 6.693 1.00 64.06 212 ASP A C 1
ATOM 1667 O O . ASP A 1 212 ? 5.501 -9.751 6.856 1.00 64.06 212 ASP A O 1
ATOM 1671 N N . ALA A 1 213 ? 7.517 -10.125 7.740 1.00 60.03 213 ALA A N 1
ATOM 1672 C CA . ALA A 1 213 ? 7.045 -10.078 9.125 1.00 60.03 213 ALA A CA 1
ATOM 1673 C C . ALA A 1 213 ? 6.558 -8.672 9.544 1.00 60.03 213 ALA A C 1
ATOM 1675 O O . ALA A 1 213 ? 5.485 -8.531 10.134 1.00 60.03 213 ALA A O 1
ATOM 1676 N N . LEU A 1 214 ? 7.301 -7.610 9.198 1.00 57.59 214 LEU A N 1
ATOM 1677 C CA . LEU A 1 214 ? 6.944 -6.216 9.512 1.00 57.59 214 LEU A CA 1
ATOM 1678 C C . LEU A 1 214 ? 5.692 -5.726 8.780 1.00 57.59 214 LEU A C 1
ATOM 1680 O O . LEU A 1 214 ? 4.914 -4.949 9.332 1.00 57.59 214 LEU A O 1
ATOM 1684 N N . ALA A 1 215 ? 5.488 -6.186 7.550 1.00 54.00 215 ALA A N 1
ATOM 1685 C CA . ALA A 1 215 ? 4.322 -5.852 6.746 1.00 54.00 215 ALA A CA 1
ATOM 1686 C C . ALA A 1 215 ? 3.070 -6.670 7.125 1.00 54.00 215 ALA A C 1
ATOM 1688 O O . ALA A 1 215 ? 2.017 -6.479 6.517 1.00 54.00 215 ALA A O 1
ATOM 1689 N N . GLY A 1 216 ? 3.16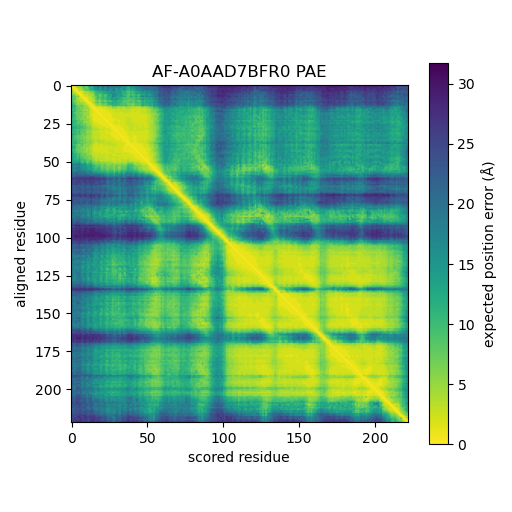6 -7.586 8.102 1.00 54.75 216 GLY A N 1
ATOM 1690 C CA . GLY A 1 216 ? 2.085 -8.515 8.447 1.00 54.75 216 GLY A CA 1
ATOM 1691 C C . GLY A 1 216 ? 1.770 -9.509 7.320 1.00 54.75 216 GLY A C 1
ATOM 1692 O O . GLY A 1 216 ? 0.634 -9.969 7.200 1.00 54.75 216 GLY A O 1
ATOM 1693 N N . LEU A 1 217 ? 2.762 -9.805 6.472 1.00 50.62 217 LEU A N 1
ATOM 1694 C CA . LEU A 1 217 ? 2.639 -10.596 5.249 1.00 50.62 217 LEU A CA 1
ATOM 1695 C C . LEU A 1 217 ? 2.859 -12.111 5.447 1.00 50.62 217 LEU A C 1
ATOM 1697 O O . LEU A 1 217 ? 2.741 -12.858 4.477 1.00 50.62 217 LEU A O 1
ATOM 1701 N N . GLU A 1 218 ? 3.116 -12.595 6.670 1.00 46.00 218 GLU A N 1
ATOM 1702 C CA . GLU A 1 218 ? 3.438 -14.013 6.950 1.00 46.00 218 GLU A CA 1
ATOM 1703 C C . GLU A 1 218 ? 2.383 -15.027 6.446 1.00 46.00 218 GLU A C 1
ATOM 1705 O O . GLU A 1 218 ? 2.693 -16.205 6.291 1.00 46.00 218 GLU A O 1
ATOM 1710 N N . SER A 1 219 ? 1.154 -14.594 6.143 1.00 39.19 219 SER A N 1
ATOM 1711 C CA . SER A 1 219 ? 0.069 -15.447 5.633 1.00 39.19 219 SER A CA 1
ATOM 1712 C C . SER A 1 219 ? -0.202 -15.365 4.121 1.00 39.19 219 SER A C 1
ATOM 1714 O O . SER A 1 219 ? -1.152 -15.993 3.662 1.00 39.19 219 SER A O 1
ATOM 1716 N N . TRP A 1 220 ? 0.563 -14.587 3.346 1.00 41.88 220 TRP A N 1
ATOM 1717 C CA . TRP A 1 220 ? 0.195 -14.219 1.963 1.00 41.88 220 TRP A CA 1
ATOM 1718 C C . TRP A 1 220 ? 1.101 -14.823 0.881 1.00 41.88 220 TRP A C 1
ATOM 1720 O O . TRP A 1 220 ? 1.068 -14.401 -0.273 1.00 41.88 220 TRP A O 1
ATOM 1730 N N . THR A 1 221 ? 1.886 -15.840 1.237 1.00 27.03 221 THR A N 1
ATOM 1731 C CA . THR A 1 221 ? 2.555 -16.729 0.283 1.00 27.03 221 THR A CA 1
ATOM 1732 C C . THR A 1 221 ? 1.553 -17.753 -0.264 1.00 27.03 221 THR A C 1
ATOM 1734 O O . THR A 1 221 ? 1.395 -18.848 0.275 1.00 27.03 221 THR A O 1
ATOM 1737 N N . LEU A 1 222 ? 0.861 -17.379 -1.344 1.00 25.70 222 LEU A N 1
ATOM 1738 C CA . LEU A 1 222 ? 0.217 -18.308 -2.281 1.00 25.70 222 LEU A CA 1
ATOM 1739 C C . LEU A 1 222 ? 0.956 -18.283 -3.619 1.00 25.70 222 LEU A C 1
ATOM 1741 O O . LEU A 1 222 ? 1.201 -17.168 -4.130 1.00 25.70 222 LEU A O 1
#

pLDDT: mean 71.3, std 16.88, range [25.7, 94.38]

Foldseek 3Di:
DDDPLVNVVVCVVPDDLVVLLVVLLPDDLVVLVVQLVNDPSSVVSSVLVSQLEAEAEDELVCPPVLCVVVVVPPDVPPDLLSHAEYAYEYDHPPPPPDPDPPPLVSLLVSLLVNLQSCLVRNLQHQEYAYEAEDDRDVVSNLVSLLVSQLSNQNHAEEEYAYPDPDDDDDPVQVSVVSNCVSHVNHAKYHDHPWIWGQDPNHTDTDDVVVVCVVSVNPPPPD

Radius of gyration: 19.61 Å; Cα contacts (8 Å, |Δi|>4): 310; chains: 1; bounding box: 53×32×57 Å

Secondary structure (DSSP, 8-state):
----HHHHHHHHHHS-HHHHHHHHHHS-HHHHHHHTTT-HHHHHHHHHHHTSEEEEEEPTT-TTHHHHHHHSSSTTTS-GGG--EEEEEE-----TT------HHHHHHHHHHHHHHHHHH-TT-SEEEEEESS---HHHHHHHHHHHGGG-SS--EEEEEE--S------HHHHHHHHHHH-TT--EEEETTEEEEEETTEEEEE-HHHHHHHTT-TT---

Mean predicted aligned error: 12.16 Å

Organism: Mycena rosella (NCBI:txid1033263)

Nearest PDB structures (foldseek):
  2g5w-assembly2_B  TM=3.846E-01  e=7.014E-01  Arabidopsis thaliana
  3ru8-assembly1_X  TM=2.962E-01  e=3.098E-01  unclassified
  8jtp-assembly1_A  TM=4.044E-01  e=2.005E+00  Klebsiella pneumoniae subsp. pneumoniae
  3qyq-assembly1_A  TM=2.906E-01  e=1.588E+00  Toxoplasma gondii ME49
  3qyq-assembly2_D  TM=2.868E-01  e=1.683E+00  Toxoplasma gondii ME49

Solvent-accessible surface area (backbone atoms only — not comparable to full-atom values): 12424 Å² total; per-residue (Å²): 133,87,79,50,79,70,56,52,64,51,50,73,72,74,52,56,70,67,59,51,43,53,54,44,70,73,40,56,70,75,52,33,62,52,39,37,71,72,38,70,69,42,24,69,54,33,48,50,60,62,42,26,56,41,80,41,80,48,48,79,83,55,90,47,53,57,54,52,67,56,62,61,70,56,49,80,86,68,52,44,76,52,31,40,28,38,40,34,40,39,40,64,75,60,58,97,88,50,97,60,78,78,52,43,71,57,44,40,51,52,52,48,50,50,50,48,39,45,25,72,63,36,25,52,25,27,30,45,34,39,38,33,58,50,68,37,55,64,68,56,53,54,54,48,45,38,71,32,35,61,46,32,76,37,28,30,35,42,35,43,37,61,71,52,91,79,72,71,97,71,65,61,69,61,53,50,49,52,43,43,70,30,17,82,56,46,41,34,41,29,59,58,94,46,29,34,33,56,54,99,88,41,82,40,85,38,65,60,76,56,48,35,56,74,69,69,40,82,82,68,88,123

Sequence (222 aa):
MVLTRRAHKAISRWLPNETITEIVQAAPRSDQASLCRVSKLFRDLCLPILYRVVELEADASVADFGATVLSNAALTDYGLDAVENIFVGLKAMIPSDVPFICSNDICDKIFSAVVDSLSRNLPHTRTLQLCLYDSPAWNEVIGHLKNCLPRFTGLAFLSVHNSSWVIPTRNEEEEINVLGDACSTLEVCRLDRRAWRKVDGMWETYPLTDFDALAGLESWTL